Protein 8WZZ (pdb70)

Sequence (289 aa):
RSIMSSLSITLNDGSKIPWLGFGTGTALYTKDAEQDVLRAIANGIVHLDGAQVYGNEDSLGAAIAASGKPRQSLYVTTKLAAVPAGQNVRDTLVTSLKKLKLQYVDLFLIHTPEQHQGNLKSVWKQVEELQKEGLAKSIGVSNFRVQDLEEILDGASVVPAVNQIEYHPYVFKADQPVIEYMKKKNIVPTSYGGLTPIVRFKGGPVDPVLASIASRVGTTAGQSVSEGQVLQLWLRAKGIPAITTSSKEERIKEYLATETLPGLTPAEVQAIDEAGSKAHHRVFSKFWD

Solvent-accessible surface area: 12130 Å² total; per-residue (Å²): 96,26,31,183,73,11,70,32,37,83,5,54,67,53,16,103,1,1,0,1,0,4,3,15,27,98,29,154,147,69,166,80,1,48,87,17,2,40,68,0,4,85,44,6,0,0,2,0,8,1,6,31,70,103,41,1,4,70,7,2,1,39,0,11,78,68,37,69,44,81,35,137,20,1,4,0,0,0,10,0,11,52,48,61,109,88,83,69,1,107,50,9,0,35,60,1,12,135,77,1,147,20,155,73,0,9,3,0,0,0,25,22,8,88,66,9,143,81,84,15,68,59,5,0,61,58,0,10,99,3,43,157,85,47,29,0,117,0,1,0,0,1,10,0,71,42,103,11,0,89,74,0,31,89,70,31,90,40,54,0,2,0,0,8,1,4,3,0,0,1,1,26,133,50,1,82,86,7,26,110,22,0,100,158,83,86,0,10,2,1,0,37,20,9,25,11,0,26,102,156,50,167,67,19,48,0,18,85,35,0,47,77,8,7,70,71,0,9,106,82,33,69,88,114,20,42,48,10,10,0,1,3,1,0,1,50,53,67,26,6,0,2,10,9,88,8,40,92,92,115,78,0,118,41,8,47,13,0,11,117,6,37,37,18,59,120,78,21,22,94,37,0,14,94,5,0,36,160,24,86,58,12,51,88,30,130,52,43,104

Organism: NCBI:txid1314785

InterPro domains:
  IPR018170 Aldo/keto reductase, conserved site [PS00062] (124-141)
  IPR020471 Aldo-keto reductase [PIRSF000097] (4-282)
  IPR020471 Aldo-keto reductase [PR00069] (37-61)
  IPR020471 Aldo-keto reductase [PR00069] (92-110)
  IPR020471 Aldo-keto reductase [PR00069] (124-141)
  IPR020471 Aldo-keto reductase [PR00069] (158-187)
  IPR020471 Aldo-keto reductase [PTHR43827] (5-281)
  IPR023210 NADP-dependent oxidoreductase domain [PF00248] (24-272)
  IPR036812 NAD(P)-dependent oxidoreductase domain superfamily [G3DSA:3.20.20.100] (2-285)
  IPR036812 NAD(P)-dependent oxidoreductase domain superfamily [SSF51430] (5-278)
  IPR044494 Aldo-keto reductase family 3C2/3 [cd19120] (11-278)

Structure (mmCIF, N/CA/C/O backbone):
data_8WZZ
#
_entry.id   8WZZ
#
_cell.length_a   57.979
_cell.length_b   69.115
_cell.length_c   76.772
_cell.angle_alpha   90.00
_cell.angle_beta   90.00
_cell.angle_gamma   90.00
#
_symmetry.space_group_name_H-M   'P 21 21 21'
#
loop_
_entity.id
_entity.type
_entity.pdbx_description
1 polymer SDR16
2 water water
#
loop_
_atom_site.group_PDB
_atom_site.id
_atom_site.type_symbol
_atom_site.label_atom_id
_atom_site.label_alt_id
_atom_site.label_comp_id
_atom_site.label_asym_id
_atom_site.label_entity_id
_atom_site.label_seq_id
_atom_site.pdbx_PDB_ins_code
_atom_site.Cartn_x
_atom_site.Cartn_y
_atom_site.Cartn_z
_atom_site.occupancy
_atom_site.B_iso_or_equiv
_atom_site.auth_seq_id
_atom_site.auth_comp_id
_atom_site.auth_asym_id
_atom_site.auth_atom_id
_atom_site.pdbx_PDB_model_num
ATOM 1 N N . ARG A 1 14 ? -16.438 -2.457 -2.864 1.00 24.57 14 ARG A N 1
ATOM 2 C CA . ARG A 1 14 ? -15.917 -2.650 -1.511 1.00 19.56 14 ARG A CA 1
ATOM 3 C C . ARG A 1 14 ? -15.014 -3.877 -1.490 1.00 19.99 14 ARG A C 1
ATOM 4 O O . ARG A 1 14 ? -15.319 -4.898 -2.104 1.00 18.36 14 ARG A O 1
ATOM 12 N N . SER A 1 15 ? -13.895 -3.765 -0.784 1.00 16.06 15 SER A N 1
ATOM 13 C CA . SER A 1 15 ? -12.997 -4.888 -0.585 1.00 16.55 15 SER A CA 1
ATOM 14 C C . SER A 1 15 ? -12.395 -4.749 0.798 1.00 15.65 15 SER A C 1
ATOM 15 O O . SER A 1 15 ? -12.611 -3.744 1.480 1.00 14.60 15 SER A O 1
ATOM 18 N N . ILE A 1 16 ? -11.607 -5.755 1.202 1.00 14.98 16 ILE A N 1
ATOM 19 C CA . ILE A 1 16 ? -10.866 -5.630 2.457 1.00 12.50 16 ILE A CA 1
ATOM 20 C C . ILE A 1 16 ? -10.072 -4.330 2.464 1.00 20.76 16 ILE A C 1
ATOM 21 O O . ILE A 1 16 ? -10.085 -3.574 3.444 1.00 19.02 16 ILE A O 1
ATOM 26 N N . MET A 1 17 ? -9.378 -4.040 1.359 1.00 17.13 17 MET A N 1
ATOM 27 C CA . MET A 1 17 ? -8.557 -2.832 1.322 1.00 19.02 17 MET A CA 1
ATOM 28 C C . MET A 1 17 ? -9.409 -1.567 1.420 1.00 19.29 17 MET A C 1
ATOM 29 O O . MET A 1 17 ? -9.010 -0.592 2.064 1.00 27.59 17 MET A O 1
ATOM 34 N N . SER A 1 18 ? -10.587 -1.562 0.800 1.00 21.26 18 SER A N 1
ATOM 35 C CA . SER A 1 18 ? -11.407 -0.357 0.760 1.00 22.64 18 SER A CA 1
ATOM 36 C C . SER A 1 18 ? -12.257 -0.172 2.011 1.00 29.13 18 SER A C 1
ATOM 37 O O . SER A 1 18 ? -13.024 0.797 2.081 1.00 29.45 18 SER A O 1
ATOM 40 N N . SER A 1 19 ? -12.128 -1.055 2.998 1.00 21.03 19 SER A N 1
ATOM 41 C CA . SER A 1 19 ? -13.033 -1.116 4.132 1.00 17.90 19 SER A CA 1
ATOM 42 C C . SER A 1 19 ? -12.301 -0.799 5.426 1.00 13.80 19 SER A C 1
ATOM 43 O O . SER A 1 19 ? -11.089 -0.994 5.542 1.00 16.74 19 SER A O 1
ATOM 46 N N . LEU A 1 20 ? -13.053 -0.342 6.425 1.00 16.92 20 LEU A N 1
ATOM 47 C CA . LEU A 1 20 ? -12.496 -0.237 7.770 1.00 12.13 20 LEU A CA 1
ATOM 48 C C . LEU A 1 20 ? -12.017 -1.611 8.234 1.00 13.65 20 LEU A C 1
ATOM 49 O O . LEU A 1 20 ? -12.765 -2.595 8.173 1.00 9.11 20 LEU A O 1
ATOM 54 N N . SER A 1 21 ? -10.766 -1.686 8.694 1.00 13.19 21 SER A N 1
ATOM 55 C C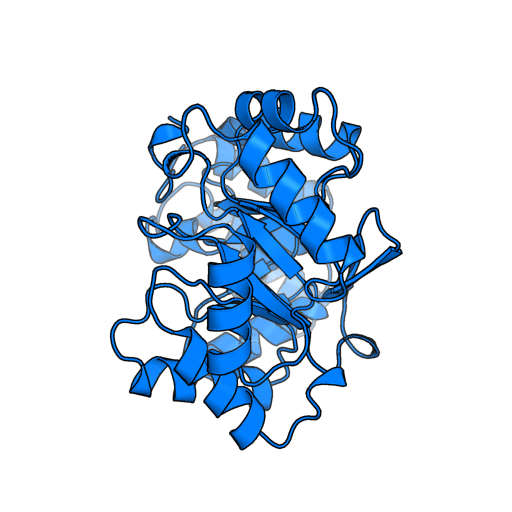A . SER A 1 21 ? -10.198 -2.957 9.120 1.00 13.64 21 SER A CA 1
ATOM 56 C C . SER A 1 21 ? -9.437 -2.771 10.424 1.00 12.51 21 SER A C 1
ATOM 57 O O . SER A 1 21 ? -9.165 -1.651 10.857 1.00 13.80 21 SER A O 1
ATOM 60 N N . ILE A 1 22 ? -9.123 -3.899 11.060 1.00 10.22 22 ILE A N 1
ATOM 61 C CA . ILE A 1 22 ? -8.385 -3.974 12.318 1.00 12.25 22 ILE A CA 1
ATOM 62 C C . ILE A 1 22 ? -7.134 -4.803 12.051 1.00 15.30 22 ILE A C 1
ATOM 63 O O . ILE A 1 22 ? -7.217 -5.856 11.411 1.00 13.21 22 ILE A O 1
ATOM 68 N N . THR A 1 23 ? -5.981 -4.341 12.528 1.00 11.86 23 THR A N 1
ATOM 69 C CA . THR A 1 23 ? -4.738 -5.059 12.272 1.00 13.74 23 THR A CA 1
ATOM 70 C C . THR A 1 23 ? -4.532 -6.139 13.323 1.00 12.26 23 THR A C 1
ATOM 71 O O . THR A 1 23 ? -4.690 -5.884 14.519 1.00 14.37 23 THR A O 1
ATOM 75 N N . LEU A 1 24 ? -4.207 -7.344 12.871 1.00 10.79 24 LEU A N 1
ATOM 76 C CA . LEU A 1 24 ? -3.960 -8.481 13.745 1.00 13.85 24 LEU A CA 1
ATOM 77 C C . LEU A 1 24 ? -2.476 -8.602 14.060 1.00 15.69 24 LEU A C 1
ATOM 78 O O . LEU A 1 24 ? -1.619 -8.043 13.369 1.00 12.33 24 LEU A O 1
ATOM 83 N N . ASN A 1 25 ? -2.180 -9.391 15.094 1.00 13.72 25 ASN A N 1
ATOM 84 C CA . ASN A 1 25 ? -0.815 -9.560 15.558 1.00 15.52 25 ASN A CA 1
ATOM 85 C C . ASN A 1 25 ? 0.097 -10.206 14.523 1.00 21.10 25 ASN A C 1
ATOM 86 O O . ASN A 1 25 ? 1.304 -10.282 14.765 1.00 23.87 25 ASN A O 1
ATOM 91 N N . ASP A 1 26 ? -0.432 -10.678 13.389 1.00 20.34 26 ASP A N 1
ATOM 92 C CA . ASP A 1 26 ? 0.406 -11.237 12.334 1.00 19.53 26 ASP A CA 1
ATOM 93 C C . ASP A 1 26 ? 0.524 -10.311 11.134 1.00 20.85 26 ASP A C 1
ATOM 94 O O . ASP A 1 26 ? 1.051 -10.720 10.094 1.00 21.19 26 ASP A O 1
ATOM 99 N N . GLY A 1 27 ? 0.043 -9.074 11.249 1.00 20.88 27 GLY A N 1
ATOM 100 C CA . GLY A 1 27 ? 0.167 -8.096 10.196 1.00 20.59 27 GLY A CA 1
ATOM 101 C C . GLY A 1 27 ? -1.004 -8.024 9.239 1.00 23.68 27 GLY A C 1
ATOM 102 O O . GLY A 1 27 ? -1.145 -7.017 8.534 1.00 24.10 27 GLY A O 1
ATOM 103 N N . SER A 1 28 ? -1.840 -9.058 9.174 1.00 17.24 28 SER A N 1
ATOM 104 C CA . SER A 1 28 ? -2.974 -9.007 8.266 1.00 22.35 28 SER A CA 1
ATOM 105 C C . SER A 1 28 ? -4.083 -8.115 8.827 1.00 13.75 28 SER A C 1
ATOM 106 O O . SER A 1 28 ? -4.118 -7.794 10.016 1.00 16.05 28 SER A O 1
ATOM 109 N N . LYS A 1 29 ? -4.976 -7.695 7.938 1.00 14.14 29 LYS A N 1
ATOM 110 C CA . LYS A 1 29 ? -6.114 -6.843 8.261 1.00 13.50 29 LYS A CA 1
ATOM 111 C C . LYS A 1 29 ? -7.404 -7.645 8.170 1.00 11.63 29 LYS A C 1
ATOM 112 O O . LYS A 1 29 ? -7.665 -8.291 7.146 1.00 12.02 29 LYS A O 1
ATOM 118 N N . ILE A 1 30 ? -8.224 -7.568 9.209 1.00 9.03 30 ILE A N 1
ATOM 119 C CA . ILE A 1 30 ? -9.552 -8.181 9.216 1.00 4.28 30 ILE A CA 1
ATOM 120 C C . ILE A 1 30 ? -10.585 -7.064 9.147 1.00 6.04 30 ILE A C 1
ATOM 121 O O . ILE A 1 30 ? -10.479 -6.089 9.904 1.00 6.75 30 ILE A O 1
ATOM 126 N N . PRO A 1 31 ? -11.542 -7.126 8.218 1.00 4.10 31 PRO A N 1
ATOM 127 C CA . PRO A 1 31 ? -12.521 -6.050 8.107 1.00 5.13 31 PRO A CA 1
ATOM 128 C C . PRO A 1 31 ? -13.321 -5.944 9.389 1.00 7.44 31 PRO A C 1
ATOM 129 O O . PRO A 1 31 ? -13.729 -6.949 9.968 1.00 4.15 31 PRO A O 1
ATOM 133 N N . TRP A 1 32 ? -13.548 -4.706 9.821 1.00 5.32 32 TRP A N 1
ATOM 134 C CA . TRP A 1 32 ? -14.233 -4.486 11.085 1.00 4.81 32 TRP A CA 1
ATOM 135 C C . TRP A 1 32 ? -15.663 -5.023 11.049 1.00 4.62 32 TRP A C 1
ATOM 136 O O . TRP A 1 32 ? -16.150 -5.567 12.040 1.00 5.36 32 TRP A O 1
ATOM 147 N N . LEU A 1 33 ? -16.352 -4.899 9.925 1.00 7.09 33 LEU A N 1
ATOM 148 C CA . LEU A 1 33 ? -17.731 -5.355 9.827 1.00 5.81 33 LEU A CA 1
ATOM 149 C C . LEU A 1 33 ? -17.778 -6.713 9.137 1.00 8.41 33 LEU A C 1
ATOM 150 O O . LEU A 1 33 ? -17.277 -6.868 8.014 1.00 5.36 33 LEU A O 1
ATOM 155 N N . GLY A 1 34 ? -18.387 -7.695 9.804 1.00 5.34 34 GLY A N 1
ATOM 156 C CA . GLY A 1 34 ? -18.520 -9.025 9.248 1.00 4.79 34 GLY A CA 1
ATOM 157 C C . GLY A 1 34 ? -19.964 -9.466 9.216 1.00 5.06 34 GLY A C 1
ATOM 158 O O . GLY A 1 34 ? -20.847 -8.872 9.844 1.00 4.91 34 GLY A O 1
ATOM 159 N N . PHE A 1 35 ? -20.212 -10.514 8.445 1.00 5.06 35 PHE A N 1
ATOM 160 C CA . PHE A 1 35 ? -21.532 -11.120 8.380 1.00 4.68 35 PHE A CA 1
ATOM 161 C C . PHE A 1 35 ? -21.368 -12.622 8.482 1.00 7.08 35 PHE A C 1
ATOM 162 O O . PHE A 1 35 ? -20.519 -13.202 7.798 1.00 5.62 35 PHE A O 1
ATOM 170 N N . GLY A 1 36 ? -22.150 -13.236 9.353 1.00 7.78 36 GLY A N 1
ATOM 171 C CA . GLY A 1 36 ? -22.042 -14.657 9.619 1.00 8.57 36 GLY A CA 1
ATOM 172 C C . GLY A 1 36 ? -23.313 -15.347 9.196 1.00 15.92 36 GLY A C 1
ATOM 173 O O . GLY A 1 36 ? -24.412 -14.821 9.390 1.00 16.63 36 GLY A O 1
ATOM 174 N N . THR A 1 37 ? -23.168 -16.520 8.589 1.00 16.17 37 THR A N 1
ATOM 175 C CA . THR A 1 37 ? -24.352 -17.319 8.329 1.00 23.75 37 THR A CA 1
ATOM 176 C C . THR A 1 37 ? -24.988 -17.797 9.631 1.00 23.78 37 THR A C 1
ATOM 177 O O . THR A 1 37 ? -26.198 -18.048 9.675 1.00 26.69 37 THR A O 1
ATOM 181 N N . GLY A 1 38 ? -24.192 -17.899 10.696 1.00 20.89 38 GLY A N 1
ATOM 182 C CA . GLY A 1 38 ? -24.714 -18.225 12.011 1.00 23.28 38 GLY A CA 1
ATOM 183 C C . GLY A 1 38 ? -25.335 -19.604 12.050 1.00 19.23 38 GLY A C 1
ATOM 184 O O . GLY A 1 38 ? -24.864 -20.561 11.424 1.00 16.55 38 GLY A O 1
ATOM 185 N N . THR A 1 39 ? -26.434 -19.712 12.782 1.00 12.52 39 THR A N 1
ATOM 186 C CA . THR A 1 39 ? -27.125 -20.981 12.916 1.00 16.30 39 THR A CA 1
ATOM 187 C C . THR A 1 39 ? -28.284 -21.099 11.934 1.00 19.59 39 THR A C 1
ATOM 188 O O . THR A 1 39 ? -29.309 -21.709 12.255 1.00 17.05 39 THR A O 1
ATOM 192 N N . ALA A 1 40 ? -28.138 -20.506 10.749 1.00 14.81 40 ALA A N 1
ATOM 193 C CA . ALA A 1 40 ? -29.173 -20.543 9.727 1.00 16.52 40 ALA A CA 1
ATOM 194 C C . ALA A 1 40 ? -29.606 -21.977 9.453 1.00 21.10 40 ALA A C 1
ATOM 195 O O . ALA A 1 40 ? -28.785 -22.847 9.144 1.00 19.10 40 ALA A O 1
ATOM 197 N N . LEU A 1 41 ? -30.912 -22.208 9.554 1.00 19.36 41 LEU A N 1
ATOM 198 C CA . LEU A 1 41 ? -31.433 -23.569 9.532 1.00 21.96 41 LEU A CA 1
ATOM 199 C C . LEU A 1 41 ? -31.362 -24.181 8.140 1.00 20.39 41 LEU A C 1
ATOM 200 O O . LEU A 1 41 ? -30.961 -25.340 7.983 1.00 20.32 41 LEU A O 1
ATOM 205 N N . TYR A 1 42 ? -31.749 -23.426 7.120 1.00 16.36 42 TYR A N 1
ATOM 206 C CA . TYR A 1 42 ? -31.787 -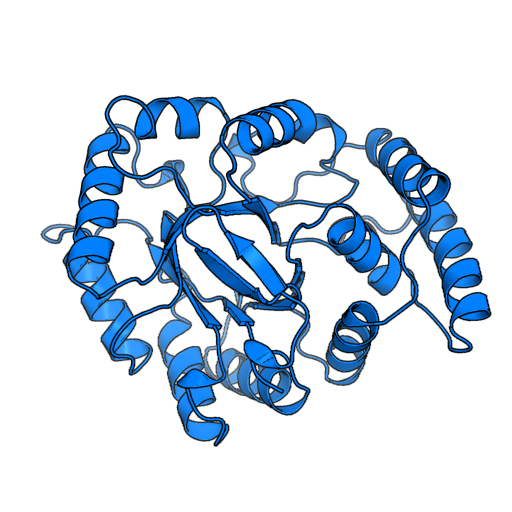23.911 5.748 1.00 20.38 42 TYR A CA 1
ATOM 207 C C . TYR A 1 42 ? -30.637 -23.304 4.958 1.00 18.03 42 TYR A C 1
ATOM 208 O O . TYR A 1 42 ? -30.438 -22.082 4.977 1.00 18.79 42 TYR A O 1
ATOM 217 N N . THR A 1 43 ? -29.908 -24.154 4.241 1.00 17.84 43 THR A N 1
ATOM 218 C CA . THR A 1 43 ? -28.770 -23.661 3.478 1.00 17.06 43 THR A CA 1
ATOM 219 C C . THR A 1 43 ? -29.222 -22.776 2.325 1.00 20.95 43 THR A C 1
ATOM 220 O O . THR A 1 43 ? -28.471 -21.901 1.875 1.00 15.03 43 THR A O 1
ATOM 224 N N . LYS A 1 44 ? -30.452 -22.978 1.849 1.00 17.88 44 LYS A N 1
ATOM 225 C CA . LYS A 1 44 ? -30.992 -22.143 0.782 1.00 19.06 44 LYS A CA 1
ATOM 226 C C . LYS A 1 44 ? -31.104 -20.696 1.241 1.00 16.52 44 LYS A C 1
ATOM 227 O O . LYS A 1 44 ? -30.703 -19.774 0.521 1.00 16.30 44 LYS A O 1
ATOM 233 N N . ASP A 1 45 ? -31.604 -20.484 2.463 1.00 17.61 45 ASP A N 1
ATOM 234 C CA . ASP A 1 45 ? -31.615 -19.149 3.053 1.00 16.69 45 ASP A CA 1
ATOM 235 C C . ASP A 1 45 ? -30.207 -18.629 3.289 1.00 18.43 45 ASP A C 1
ATOM 236 O O . ASP A 1 45 ? -29.935 -17.445 3.064 1.00 16.49 45 ASP A O 1
ATOM 241 N N . ALA A 1 46 ? -29.314 -19.484 3.793 1.00 14.11 46 ALA A N 1
ATOM 242 C CA . ALA A 1 46 ? -27.956 -19.043 4.082 1.00 14.35 46 ALA A CA 1
ATOM 243 C C . ALA A 1 46 ? -27.298 -18.458 2.843 1.00 10.78 46 ALA A C 1
ATOM 244 O O . ALA A 1 46 ? -26.663 -17.404 2.912 1.00 9.44 46 ALA A O 1
ATOM 246 N N . GLU A 1 47 ? -27.450 -19.123 1.699 1.00 10.86 47 GLU A N 1
ATOM 247 C CA . GLU A 1 47 ? -26.836 -18.629 0.475 1.00 10.48 47 GLU A CA 1
ATOM 248 C C . GLU A 1 47 ? -27.385 -17.252 0.105 1.00 10.62 47 GLU A C 1
ATOM 249 O O . GLU A 1 47 ? -26.627 -16.329 -0.195 1.00 7.05 47 GLU A O 1
ATOM 255 N N . GLN A 1 48 ? -28.704 -17.083 0.161 1.00 7.47 48 GLN A N 1
ATOM 256 C CA . GLN A 1 48 ? -29.293 -15.806 -0.222 1.00 8.64 48 GLN A CA 1
ATOM 257 C C . GLN A 1 48 ? -28.877 -14.695 0.730 1.00 9.26 48 GLN A C 1
ATOM 258 O O . GLN A 1 48 ? -28.660 -13.550 0.303 1.00 7.00 48 GLN A O 1
ATOM 264 N N . ASP A 1 49 ? -28.782 -15.002 2.023 1.00 10.04 49 ASP A N 1
ATOM 265 C CA . ASP A 1 49 ? -28.374 -13.974 2.972 1.00 12.32 49 ASP A CA 1
ATOM 266 C C . ASP A 1 49 ? -26.933 -13.534 2.731 1.00 6.33 49 ASP A C 1
ATOM 267 O O . ASP A 1 49 ? -26.624 -12.344 2.827 1.00 8.08 49 ASP A O 1
ATOM 272 N N . VAL A 1 50 ? -26.035 -14.481 2.435 1.00 7.15 50 VAL A N 1
ATOM 273 C CA . VAL A 1 50 ? -24.651 -14.112 2.119 1.00 6.45 50 VAL A CA 1
ATOM 274 C C . VAL A 1 50 ? -24.604 -13.267 0.858 1.00 7.17 50 VAL A C 1
ATOM 275 O O . VAL A 1 50 ? -23.846 -12.289 0.775 1.00 7.59 50 VAL A O 1
ATOM 279 N N . LEU A 1 51 ? -25.400 -13.630 -0.153 1.00 5.56 51 LEU A N 1
ATOM 280 C CA . LEU A 1 51 ? -25.416 -12.826 -1.371 1.00 5.86 51 LEU A CA 1
ATOM 281 C C . LEU A 1 51 ? -25.863 -11.415 -1.069 1.00 6.10 51 LEU A C 1
ATOM 282 O O . LEU A 1 51 ? -25.318 -10.451 -1.614 1.00 6.69 51 LEU A O 1
ATOM 287 N N . ARG A 1 52 ? -26.869 -11.278 -0.205 1.00 5.08 52 ARG A N 1
ATOM 288 C CA . ARG A 1 52 ? -27.355 -9.955 0.161 1.00 11.26 52 ARG A CA 1
ATOM 289 C C . ARG A 1 52 ? -26.280 -9.180 0.914 1.00 11.59 52 ARG A C 1
ATOM 290 O O . ARG A 1 52 ? -26.087 -7.977 0.690 1.00 9.32 52 ARG A O 1
ATOM 298 N N . ALA A 1 53 ? -25.556 -9.864 1.797 1.00 6.06 53 ALA A N 1
ATOM 299 C CA . ALA A 1 53 ? -24.493 -9.207 2.556 1.00 8.03 53 ALA A CA 1
ATOM 300 C C . ALA A 1 53 ? -23.379 -8.718 1.636 1.00 8.49 53 ALA A C 1
ATOM 301 O O . ALA A 1 53 ? -22.923 -7.565 1.738 1.00 8.61 53 ALA A O 1
ATOM 303 N N . ILE A 1 54 ? -22.938 -9.578 0.714 1.00 6.20 54 ILE A N 1
ATOM 304 C CA . ILE A 1 54 ? -21.888 -9.189 -0.225 1.00 6.95 54 ILE A CA 1
ATOM 305 C C . ILE A 1 54 ? -22.366 -8.044 -1.112 1.00 11.49 54 ILE A C 1
ATOM 306 O O . ILE A 1 54 ? -21.636 -7.071 -1.354 1.00 8.46 54 ILE A O 1
ATOM 311 N N . ALA A 1 55 ? -23.595 -8.153 -1.628 1.00 7.33 55 ALA A N 1
ATOM 312 C CA . ALA A 1 55 ? -24.089 -7.149 -2.569 1.00 12.33 55 ALA A CA 1
ATOM 313 C C . ALA A 1 55 ? -24.145 -5.777 -1.923 1.00 13.21 55 ALA A C 1
ATOM 314 O O . ALA A 1 55 ? -23.854 -4.765 -2.571 1.00 14.82 55 ALA A O 1
ATOM 316 N N . ASN A 1 56 ? -24.485 -5.725 -0.640 1.00 11.32 56 ASN A N 1
ATOM 317 C CA . ASN A 1 56 ? -24.567 -4.460 0.075 1.00 14.32 56 ASN A CA 1
ATOM 318 C C . ASN A 1 56 ? -23.230 -3.974 0.618 1.00 16.34 56 ASN A C 1
ATOM 319 O O . ASN A 1 56 ? -23.191 -2.905 1.233 1.00 25.19 56 ASN A O 1
ATOM 324 N N . GLY A 1 57 ? -22.144 -4.708 0.411 1.00 12.58 57 GLY A N 1
ATOM 325 C CA . GLY A 1 57 ? -20.813 -4.206 0.690 1.00 10.27 57 GLY A CA 1
ATOM 326 C C . GLY A 1 57 ? -20.083 -4.807 1.882 1.00 12.10 57 GLY A C 1
ATOM 327 O O . GLY A 1 57 ? -18.994 -4.328 2.216 1.00 12.50 57 GLY A O 1
ATOM 328 N N . ILE A 1 58 ? -20.622 -5.831 2.533 1.00 7.15 58 ILE A N 1
ATOM 329 C CA . ILE A 1 58 ? -19.897 -6.476 3.619 1.00 4.74 58 ILE A CA 1
ATOM 330 C C . ILE A 1 58 ? -18.821 -7.373 3.019 1.00 6.94 58 ILE A C 1
ATOM 331 O O . ILE A 1 58 ? -19.098 -8.189 2.132 1.00 8.15 58 ILE A O 1
ATOM 336 N N . VAL A 1 59 ? -17.583 -7.233 3.488 1.00 4.73 59 VAL A N 1
ATOM 337 C CA . VAL A 1 59 ? -16.508 -7.970 2.838 1.00 5.30 59 VAL A CA 1
ATOM 338 C C . VAL A 1 59 ? -15.846 -8.965 3.779 1.00 5.69 59 VAL A C 1
ATOM 339 O O . VAL A 1 59 ? -14.780 -9.456 3.490 1.00 7.18 59 VAL A O 1
ATOM 343 N N . HIS A 1 60 ? -16.494 -9.276 4.892 1.00 5.51 60 HIS A N 1
ATOM 344 C CA . HIS A 1 60 ? -15.970 -10.206 5.884 1.00 5.15 60 HIS A CA 1
ATOM 345 C C . HIS A 1 60 ? -17.080 -11.211 6.145 1.00 3.89 60 HIS A C 1
ATOM 346 O O . HIS A 1 60 ? -18.154 -10.834 6.614 1.00 3.62 60 HIS A O 1
ATOM 353 N N . LEU A 1 61 ? -16.837 -12.474 5.796 1.00 3.15 61 LEU A N 1
ATOM 354 C CA . LEU A 1 61 ? -17.839 -13.526 5.860 1.00 2.60 61 LEU A CA 1
ATOM 355 C C . LEU A 1 61 ? -17.371 -14.622 6.810 1.00 4.11 61 LEU A C 1
ATOM 356 O O . LEU A 1 61 ? -16.249 -15.126 6.694 1.00 4.22 61 LEU A O 1
ATOM 361 N N . ASP A 1 62 ? -18.234 -14.986 7.747 1.00 4.61 62 ASP A N 1
ATOM 362 C CA . ASP A 1 62 ? -17.893 -15.830 8.883 1.00 4.06 62 ASP A CA 1
ATOM 363 C C . ASP A 1 62 ? -18.718 -17.103 8.776 1.00 5.98 62 ASP A C 1
ATOM 364 O O . ASP A 1 62 ? -19.947 -17.043 8.774 1.00 7.28 62 ASP A O 1
ATOM 369 N N . GLY A 1 63 ? -18.056 -18.250 8.626 1.00 8.16 63 GLY A N 1
ATOM 370 C CA . GLY A 1 63 ? -18.736 -19.527 8.574 1.00 9.18 63 GLY A CA 1
ATOM 371 C C . GLY A 1 63 ? -18.259 -20.458 9.680 1.00 9.01 63 GLY A C 1
ATOM 372 O O . GLY A 1 63 ? -17.411 -20.107 10.499 1.00 7.87 63 GLY A O 1
ATOM 373 N N . ALA A 1 64 ? -18.836 -21.657 9.697 1.00 7.98 64 ALA A N 1
ATOM 374 C CA . ALA A 1 64 ? -18.467 -22.638 10.708 1.00 7.36 64 ALA A CA 1
ATOM 375 C C . ALA A 1 64 ? -18.720 -24.033 10.156 1.00 11.09 64 ALA A C 1
ATOM 376 O O . ALA A 1 64 ? -19.687 -24.253 9.422 1.00 9.61 64 ALA A O 1
ATOM 378 N N . GLN A 1 65 ? -17.852 -24.977 10.513 1.00 7.63 65 GLN A N 1
ATOM 379 C CA . GLN A 1 65 ? -18.109 -26.364 10.119 1.00 7.05 65 GLN A CA 1
ATOM 380 C C . GLN A 1 65 ? -19.422 -26.871 10.714 1.00 9.50 65 GLN A C 1
ATOM 381 O O . GLN A 1 65 ? -20.217 -27.523 10.026 1.00 11.37 65 GLN A O 1
ATOM 387 N N . VAL A 1 66 ? -19.669 -26.565 11.989 1.00 8.93 66 VAL A N 1
ATOM 388 C CA . VAL A 1 66 ? -20.638 -27.335 12.764 1.00 10.06 66 VAL A CA 1
ATOM 389 C C . VAL A 1 66 ? -22.057 -27.145 12.244 1.00 11.49 66 VAL A C 1
ATOM 390 O O . VAL A 1 66 ? -22.864 -28.080 12.303 1.00 11.99 66 VAL A O 1
ATOM 394 N N . TYR A 1 67 ? -22.390 -25.971 11.704 1.00 7.60 67 TYR A N 1
ATOM 395 C CA . TYR A 1 67 ? -23.765 -25.717 11.287 1.00 9.99 67 TYR A CA 1
ATOM 396 C C . TYR A 1 67 ? -24.012 -26.049 9.822 1.00 11.42 67 TYR A C 1
ATOM 397 O O . TYR A 1 67 ? -25.134 -25.864 9.342 1.00 11.97 67 TYR A O 1
ATOM 406 N N . GLY A 1 68 ? -23.002 -26.551 9.109 1.00 9.32 68 GLY A N 1
ATOM 407 C CA . GLY A 1 68 ? -23.190 -27.052 7.756 1.00 13.05 68 GLY A CA 1
ATOM 408 C C . GLY A 1 68 ? -23.463 -26.009 6.692 1.00 16.95 68 GLY A C 1
ATOM 409 O O . GLY A 1 68 ? -24.015 -26.339 5.641 1.00 17.45 68 GLY A O 1
ATOM 410 N N . ASN A 1 69 ? -23.110 -24.752 6.923 1.00 12.06 69 ASN A N 1
ATOM 411 C CA . ASN A 1 69 ? -23.426 -23.716 5.947 1.00 14.32 69 ASN A CA 1
ATOM 412 C C . ASN A 1 69 ? -22.214 -23.297 5.115 1.00 12.64 69 ASN A C 1
ATOM 413 O O . ASN A 1 69 ? -22.247 -22.248 4.460 1.00 9.12 69 ASN A O 1
ATOM 418 N N . GLU A 1 70 ? -21.141 -24.090 5.118 1.00 12.70 70 GLU A N 1
ATOM 419 C CA . GLU A 1 70 ? -19.986 -23.697 4.314 1.00 11.96 70 GLU A CA 1
ATOM 420 C C . GLU A 1 70 ? -20.266 -23.827 2.825 1.00 11.55 70 GLU A C 1
ATOM 421 O O . GLU A 1 70 ? -19.776 -23.010 2.038 1.00 8.23 70 GLU A O 1
ATOM 427 N N . ASP A 1 71 ? -21.072 -24.817 2.425 1.00 11.53 71 ASP A N 1
ATOM 428 C CA . ASP A 1 71 ? -21.424 -24.957 1.013 1.00 16.50 71 ASP A CA 1
ATOM 429 C C . ASP A 1 71 ? -22.178 -23.733 0.515 1.00 13.48 71 ASP A C 1
ATOM 430 O O . ASP A 1 71 ? -21.923 -23.240 -0.584 1.00 11.29 71 ASP A O 1
ATOM 435 N N . SER A 1 72 ? -23.136 -23.248 1.309 1.00 11.48 72 SER A N 1
ATOM 436 C CA . SER A 1 72 ? -23.895 -22.059 0.945 1.00 9.48 72 SER A CA 1
ATOM 437 C C . SER A 1 72 ? -22.989 -20.846 0.862 1.00 10.28 72 SER A C 1
ATOM 438 O O . SER A 1 72 ? -23.126 -20.013 -0.040 1.00 9.37 72 SER A O 1
ATOM 441 N N . LEU A 1 73 ? -22.082 -20.706 1.832 1.00 5.72 73 LEU A N 1
ATOM 442 C CA . LEU A 1 73 ? -21.161 -19.575 1.821 1.00 9.63 73 LEU A CA 1
ATOM 443 C C . LEU A 1 73 ? -20.295 -19.594 0.563 1.00 6.80 73 LEU A C 1
ATOM 444 O O . LEU A 1 73 ? -20.140 -18.571 -0.115 1.00 7.19 73 LEU A O 1
ATOM 449 N N . GLY A 1 74 ? -19.749 -20.760 0.212 1.00 8.09 74 GLY A N 1
ATOM 450 C CA . GLY A 1 74 ? -18.949 -20.843 -1.002 1.00 12.40 74 GLY A CA 1
ATOM 451 C C . GLY A 1 74 ? -19.763 -20.616 -2.265 1.00 9.65 74 GLY A C 1
ATOM 452 O O . GLY A 1 74 ? -19.315 -19.933 -3.191 1.00 7.89 74 GLY A O 1
ATOM 453 N N . ALA A 1 75 ? -20.967 -21.180 -2.325 1.00 8.11 75 ALA A N 1
ATOM 454 C CA . ALA A 1 75 ? -21.796 -20.949 -3.499 1.00 9.45 75 ALA A CA 1
ATOM 455 C C . ALA A 1 75 ? -22.133 -19.468 -3.637 1.00 9.07 75 ALA A C 1
ATOM 456 O O . ALA A 1 75 ? -22.116 -18.915 -4.745 1.00 10.30 75 ALA A O 1
ATOM 458 N N . ALA A 1 76 ? -22.408 -18.797 -2.517 1.00 6.84 76 ALA A N 1
ATOM 459 C CA . ALA A 1 76 ? -22.741 -17.383 -2.582 1.00 8.19 76 ALA A CA 1
ATOM 460 C C . ALA A 1 76 ? -21.548 -16.560 -3.057 1.00 7.67 76 ALA A C 1
ATOM 461 O O . ALA A 1 76 ? -21.702 -15.662 -3.892 1.00 7.00 76 ALA A O 1
ATOM 463 N N . ILE A 1 77 ? -20.349 -16.848 -2.540 1.00 8.51 77 ILE A N 1
ATOM 464 C CA . ILE A 1 77 ? -19.164 -16.141 -3.022 1.00 7.44 77 ILE A CA 1
ATOM 465 C C . ILE A 1 77 ? -19.056 -16.277 -4.533 1.00 9.23 77 ILE A C 1
ATOM 466 O O . ILE A 1 77 ? -18.914 -15.284 -5.253 1.00 11.76 77 ILE A O 1
ATOM 471 N N . ALA A 1 78 ? -19.158 -17.514 -5.035 1.00 10.40 78 ALA A N 1
ATOM 472 C CA . ALA A 1 78 ? -19.046 -17.748 -6.473 1.00 12.67 78 ALA A CA 1
ATOM 473 C C . ALA A 1 78 ? -20.148 -17.024 -7.247 1.00 11.51 78 ALA A C 1
ATOM 474 O O . ALA A 1 78 ? -19.886 -16.421 -8.292 1.00 18.03 78 ALA A O 1
ATOM 476 N N . ALA A 1 79 ? -21.380 -17.038 -6.733 1.00 12.93 79 ALA A N 1
ATOM 477 C CA . ALA A 1 79 ? -22.509 -16.414 -7.413 1.00 14.18 79 ALA A CA 1
ATOM 478 C C . ALA A 1 79 ? -22.533 -14.895 -7.285 1.00 13.31 79 ALA A C 1
ATOM 479 O O . ALA A 1 79 ? -23.234 -14.237 -8.067 1.00 12.28 79 ALA A O 1
ATOM 481 N N . SER A 1 80 ? -21.807 -14.321 -6.321 1.00 8.92 80 SER A N 1
ATOM 482 C CA . SER A 1 80 ? -21.831 -12.874 -6.134 1.00 9.09 80 SER A CA 1
ATOM 483 C C . SER A 1 80 ? -21.163 -12.127 -7.277 1.00 11.37 80 SER A C 1
ATOM 484 O O . SER A 1 80 ? -21.458 -10.945 -7.480 1.00 11.74 80 SER A O 1
ATOM 487 N N . GLY A 1 81 ? -20.276 -12.784 -8.014 1.00 12.39 81 GLY A N 1
ATOM 488 C CA . GLY A 1 81 ? -19.443 -12.083 -8.968 1.00 18.82 81 GLY A CA 1
ATOM 489 C C . GLY A 1 81 ? -18.315 -11.263 -8.365 1.00 22.16 81 GLY A C 1
ATOM 490 O O . GLY A 1 81 ? -17.517 -10.688 -9.118 1.00 19.27 81 GLY A O 1
ATOM 491 N N . LYS A 1 82 ? -18.220 -11.179 -7.021 1.00 17.67 82 LYS A N 1
ATOM 492 C CA . LYS A 1 82 ? -17.147 -10.420 -6.386 1.00 12.59 82 LYS A CA 1
ATOM 493 C C . LYS A 1 82 ? -15.872 -11.260 -6.344 1.00 12.73 82 LYS A C 1
ATOM 494 O O . LYS A 1 82 ? -15.933 -12.447 -6.030 1.00 17.51 82 LYS A O 1
ATOM 500 N N . PRO A 1 83 ? -14.713 -10.680 -6.662 1.00 15.54 83 PRO A N 1
ATOM 501 C CA . PRO A 1 83 ? -13.467 -11.457 -6.610 1.00 16.86 83 PRO A CA 1
ATOM 502 C C . PRO A 1 83 ? -13.238 -11.971 -5.199 1.00 13.37 83 PRO A C 1
ATOM 503 O O . PRO A 1 83 ? -13.382 -11.226 -4.231 1.00 11.56 83 PRO A O 1
ATOM 507 N N . ARG A 1 84 ? -12.907 -13.258 -5.087 1.00 11.24 84 ARG A N 1
ATOM 508 C CA . ARG A 1 84 ? -12.648 -13.835 -3.767 1.00 16.36 84 ARG A CA 1
ATOM 509 C C . ARG A 1 84 ? -11.598 -13.044 -3.002 1.00 12.81 84 ARG A C 1
ATOM 510 O O . ARG A 1 84 ? -11.684 -12.921 -1.778 1.00 10.43 84 ARG A O 1
ATOM 518 N N . GLN A 1 85 ? -10.598 -12.507 -3.707 1.00 12.09 85 GLN A N 1
ATOM 519 C CA . GLN A 1 85 ? -9.520 -11.766 -3.066 1.00 15.19 85 GLN A CA 1
ATOM 520 C C . GLN A 1 85 ? -10.000 -10.459 -2.454 1.00 11.69 85 GLN A C 1
ATOM 521 O O . GLN A 1 85 ? -9.276 -9.862 -1.654 1.00 12.78 85 GLN A O 1
ATOM 527 N N . SER A 1 86 ? -11.191 -9.997 -2.820 1.00 9.39 86 SER A N 1
ATOM 528 C CA . SER A 1 86 ? -11.815 -8.846 -2.180 1.00 12.15 86 SER A CA 1
ATOM 529 C C . SER A 1 86 ? -12.398 -9.174 -0.807 1.00 12.44 86 SER A C 1
ATOM 530 O O . SER A 1 86 ? -12.771 -8.251 -0.073 1.00 10.74 86 SER A O 1
ATOM 533 N N . LEU A 1 87 ? -12.515 -10.452 -0.456 1.00 7.83 87 LEU A N 1
ATOM 534 C CA . LEU A 1 87 ? -13.305 -10.868 0.692 1.00 8.83 87 LEU A CA 1
ATOM 535 C C . LEU A 1 87 ? -12.435 -11.562 1.730 1.00 6.95 87 LEU A C 1
ATOM 536 O O . LEU A 1 87 ? -11.438 -12.210 1.407 1.00 8.94 87 LEU A O 1
ATOM 541 N N . TYR A 1 88 ? -12.842 -11.444 2.985 1.00 6.45 88 TYR A N 1
ATOM 542 C CA . TYR A 1 88 ? -12.171 -12.105 4.092 1.00 4.50 88 TYR A CA 1
ATOM 543 C C . TYR A 1 88 ? -13.091 -13.226 4.547 1.00 3.60 88 TYR A C 1
ATOM 544 O O . TYR A 1 88 ? -14.236 -12.962 4.933 1.00 2.89 88 TYR A O 1
ATOM 553 N N . VAL A 1 89 ? -12.607 -14.469 4.506 1.00 2.92 89 VAL A N 1
ATOM 554 C CA . VAL A 1 89 ? -13.445 -15.628 4.824 1.00 2.65 89 VAL A CA 1
ATOM 555 C C . VAL A 1 89 ? -12.889 -16.336 6.050 1.00 4.11 89 VAL A C 1
ATOM 556 O O . VAL A 1 89 ? -11.707 -16.708 6.083 1.00 4.43 89 VAL A O 1
ATOM 560 N N . THR A 1 90 ? -13.736 -16.498 7.058 1.00 2.26 90 THR A N 1
ATOM 561 C CA . THR A 1 90 ? -13.415 -17.222 8.283 1.00 4.13 90 THR A CA 1
ATOM 562 C C . THR A 1 90 ? -14.209 -18.511 8.317 1.00 4.63 90 THR A C 1
ATOM 563 O O . THR A 1 90 ? -15.390 -18.508 7.995 1.00 3.34 90 THR A O 1
ATOM 567 N N . THR A 1 91 ? -13.591 -19.601 8.757 1.00 4.11 91 THR A N 1
ATOM 568 C CA . THR A 1 91 ? -14.394 -20.744 9.168 1.00 5.56 91 THR A CA 1
ATOM 569 C C . THR A 1 91 ? -13.824 -21.291 10.465 1.00 4.06 91 THR A C 1
ATOM 570 O O . THR A 1 91 ? -12.792 -20.831 10.959 1.00 4.71 91 THR A O 1
ATOM 574 N N . LYS A 1 92 ? -14.531 -22.256 11.041 1.00 6.10 92 LYS A N 1
ATOM 575 C CA . LYS A 1 92 ? -14.296 -22.658 12.420 1.00 5.57 92 LYS A CA 1
ATOM 576 C C . LYS A 1 92 ? -14.311 -24.170 12.571 1.00 6.38 92 LYS A C 1
ATOM 577 O O . LYS A 1 92 ? -15.252 -24.839 12.131 1.00 6.56 92 LYS A O 1
ATOM 583 N N . LEU A 1 93 ? -13.283 -24.682 13.238 1.00 6.50 93 LEU A N 1
ATOM 584 C CA . LEU A 1 93 ? -13.146 -26.109 13.508 1.00 7.95 93 LEU A CA 1
ATOM 585 C C . LEU A 1 93 ? -14.233 -26.589 14.458 1.00 8.54 93 LEU A C 1
ATOM 586 O O . LEU A 1 93 ? -14.385 -26.057 15.559 1.00 6.99 93 LEU A O 1
ATOM 591 N N . ALA A 1 94 ? -14.965 -27.621 14.058 1.00 9.98 94 ALA A N 1
ATOM 592 C CA . ALA A 1 94 ? -15.910 -28.236 14.979 1.00 10.47 94 ALA A CA 1
ATOM 593 C C . ALA A 1 94 ? -15.208 -29.351 15.752 1.00 13.92 94 ALA A C 1
ATOM 594 O O . ALA A 1 94 ? -14.019 -29.246 16.069 1.00 12.17 94 ALA A O 1
ATOM 596 N N . ALA A 1 95 ? -15.936 -30.405 16.100 1.00 15.65 95 ALA A N 1
ATOM 597 C CA . ALA A 1 95 ? -15.287 -31.595 16.625 1.00 14.86 95 ALA A CA 1
ATOM 598 C C . ALA A 1 95 ? -14.547 -32.306 15.494 1.00 14.20 95 ALA A C 1
ATOM 599 O O . ALA A 1 95 ? -14.967 -32.272 14.337 1.00 16.96 95 ALA A O 1
ATOM 601 N N . VAL A 1 96 ? -13.422 -32.923 15.824 1.00 16.34 96 VAL A N 1
ATOM 602 C CA . VAL A 1 96 ? -12.682 -33.729 14.856 1.00 15.64 96 VAL A CA 1
ATOM 603 C C . VAL A 1 96 ? -13.403 -35.064 14.704 1.00 20.24 96 VAL A C 1
ATOM 604 O O . VAL A 1 96 ? -13.528 -35.806 15.687 1.00 18.92 96 VAL A O 1
ATOM 608 N N . PRO A 1 97 ? -13.889 -35.406 13.515 1.00 20.84 97 PRO A N 1
ATOM 609 C CA . PRO A 1 97 ? -14.544 -36.711 13.333 1.00 19.63 97 PRO A CA 1
ATOM 610 C C . PRO A 1 97 ? -13.589 -37.863 13.610 1.00 23.38 97 PRO A C 1
ATOM 611 O O . PRO A 1 97 ? -12.374 -37.741 13.460 1.00 20.42 97 PRO A O 1
ATOM 615 N N . ALA A 1 98 ? -14.159 -38.991 14.030 1.00 24.73 98 ALA A N 1
ATOM 616 C CA . ALA A 1 98 ? -13.350 -40.149 14.383 1.00 26.38 98 ALA A CA 1
ATOM 617 C C . ALA A 1 98 ? -12.536 -40.604 13.182 1.00 19.47 98 ALA A C 1
ATOM 618 O O . ALA A 1 98 ? -13.055 -40.684 12.065 1.00 25.69 98 ALA A O 1
ATOM 620 N N . GLY A 1 99 ? -11.254 -40.884 13.406 1.00 22.21 99 GLY A N 1
ATOM 621 C CA . GLY A 1 99 ? -10.377 -41.313 12.333 1.00 20.25 99 GLY A CA 1
ATOM 622 C C . GLY A 1 99 ? -9.794 -40.199 11.492 1.00 27.84 99 GLY A C 1
ATOM 623 O O . GLY A 1 99 ? -9.152 -40.477 10.472 1.00 25.66 99 GLY A O 1
ATOM 624 N N . GLN A 1 100 ? -9.984 -38.948 11.888 1.00 24.19 100 GLN A N 1
ATOM 625 C CA . GLN A 1 100 ? -9.495 -37.807 11.137 1.00 22.79 100 GLN A CA 1
ATOM 626 C C . GLN A 1 100 ? -8.615 -36.955 12.034 1.00 20.71 100 GLN A C 1
ATOM 627 O O . GLN A 1 100 ? -8.512 -37.182 13.246 1.00 22.15 100 GLN A O 1
ATOM 633 N N . ASN A 1 101 ? -7.983 -35.957 11.432 1.00 15.76 101 ASN A N 1
ATOM 634 C CA . ASN A 1 101 ? -7.280 -34.938 12.189 1.00 13.61 101 ASN A CA 1
ATOM 635 C C . ASN A 1 101 ? -7.804 -33.561 11.779 1.00 11.50 101 ASN A C 1
ATOM 636 O O . ASN A 1 101 ? -8.686 -33.432 10.927 1.00 11.51 101 ASN A O 1
ATOM 641 N N . VAL A 1 102 ? -7.217 -32.527 12.375 1.00 13.19 102 VAL A N 1
ATOM 642 C CA . VAL A 1 102 ? -7.687 -31.163 12.138 1.00 11.44 102 VAL A CA 1
ATOM 643 C C . VAL A 1 102 ? -7.536 -30.796 10.667 1.00 9.74 102 VAL A C 1
ATOM 644 O O . VAL A 1 102 ? -8.445 -30.221 10.051 1.00 8.77 102 VAL A O 1
ATOM 648 N N . ARG A 1 103 ? -6.370 -31.106 10.086 1.00 9.27 103 ARG A N 1
ATOM 649 C CA . ARG A 1 103 ? -6.151 -30.830 8.670 1.00 11.28 103 ARG A CA 1
ATOM 650 C C . ARG A 1 103 ? -7.269 -31.402 7.811 1.00 10.71 103 ARG A C 1
ATOM 651 O O . ARG A 1 103 ? -7.742 -30.742 6.881 1.00 9.44 103 ARG A O 1
ATOM 659 N N . ASP A 1 104 ? -7.718 -32.622 8.119 1.00 13.00 104 ASP A N 1
ATOM 660 C CA . ASP A 1 104 ? -8.793 -33.238 7.346 1.00 13.44 104 ASP A CA 1
ATOM 661 C C . ASP A 1 104 ? -10.047 -32.366 7.342 1.00 10.41 104 ASP A C 1
ATOM 662 O O . ASP A 1 104 ? -10.678 -32.172 6.296 1.00 12.40 104 ASP A O 1
ATOM 667 N N . THR A 1 105 ? -10.429 -31.825 8.504 1.00 13.19 105 THR A N 1
ATOM 668 C CA . THR A 1 105 ? -11.620 -30.972 8.537 1.00 10.95 105 THR A CA 1
ATOM 669 C C . THR A 1 105 ? -11.426 -29.722 7.691 1.00 7.91 105 THR A C 1
ATOM 670 O O . THR A 1 105 ? -12.372 -29.245 7.048 1.00 8.83 105 THR A O 1
ATOM 674 N N . LEU A 1 106 ? -10.208 -29.165 7.679 1.00 8.21 106 LEU A N 1
ATOM 675 C CA . LEU A 1 106 ? -9.997 -27.937 6.917 1.00 7.20 106 LEU A CA 1
ATOM 676 C C . LEU A 1 106 ? -10.007 -28.211 5.419 1.00 8.12 106 LEU A C 1
ATOM 677 O O . LEU A 1 106 ? -10.604 -27.451 4.643 1.00 6.91 106 LEU A O 1
ATOM 682 N N . VAL A 1 107 ? -9.368 -29.302 4.988 1.00 9.52 107 VAL A N 1
ATOM 683 C CA . VAL A 1 107 ? -9.477 -29.688 3.584 1.00 9.44 107 VAL A CA 1
ATOM 684 C C . VAL A 1 107 ? -10.938 -29.864 3.195 1.00 7.91 107 VAL A C 1
ATOM 685 O O . VAL A 1 107 ? -11.364 -29.414 2.130 1.00 9.40 107 VAL A O 1
ATOM 689 N N . THR A 1 108 ? -11.738 -30.490 4.062 1.00 8.29 108 THR A N 1
ATOM 690 C CA . THR A 1 108 ? -13.165 -30.621 3.774 1.00 10.77 108 THR A CA 1
ATOM 691 C C . THR A 1 108 ? -13.858 -29.255 3.711 1.00 7.90 108 THR A C 1
ATOM 692 O O . THR A 1 108 ? -14.656 -28.992 2.803 1.00 9.02 108 THR A O 1
ATOM 696 N N . SER A 1 109 ? -13.571 -28.376 4.670 1.00 9.01 109 SER A N 1
ATOM 697 C CA . SER A 1 109 ? -14.112 -27.016 4.627 1.00 6.66 109 SER A CA 1
ATOM 698 C C . SER A 1 109 ? -13.748 -26.314 3.322 1.00 7.55 109 SER A C 1
ATOM 699 O O . SER A 1 109 ? -14.599 -25.687 2.680 1.00 7.94 109 SER A O 1
ATOM 702 N N . LEU A 1 110 ? -12.469 -26.381 2.929 1.00 6.42 110 LEU A N 1
ATOM 703 C CA . LEU A 1 110 ? -12.031 -25.649 1.742 1.00 7.27 110 LEU A CA 1
ATOM 704 C C . LEU A 1 110 ? -12.717 -26.147 0.481 1.00 9.85 110 LEU A C 1
ATOM 705 O O . LEU A 1 110 ? -12.982 -25.357 -0.434 1.00 10.04 110 LEU A O 1
ATOM 710 N N . LYS A 1 111 ? -12.992 -27.449 0.395 1.00 12.10 111 LYS A N 1
ATOM 711 C CA . LYS A 1 111 ? -13.712 -27.956 -0.768 1.00 13.04 111 LYS A CA 1
ATOM 712 C C . LYS A 1 111 ? -15.135 -27.417 -0.796 1.00 11.72 111 LYS A C 1
ATOM 713 O O . LYS A 1 111 ? -15.614 -26.966 -1.839 1.00 16.75 111 LYS A O 1
ATOM 719 N N . LYS A 1 112 ? -15.802 -27.399 0.355 1.00 9.75 112 LYS A N 1
ATOM 720 C CA . LYS A 1 112 ? -17.147 -26.841 0.410 1.00 12.75 112 LYS A CA 1
ATOM 721 C C . LYS A 1 112 ? -17.142 -25.351 0.109 1.00 13.17 112 LYS A C 1
ATOM 722 O O . LYS A 1 112 ? -17.999 -24.858 -0.632 1.00 14.36 112 LYS A O 1
ATOM 728 N N . LEU A 1 113 ? -16.194 -24.611 0.688 1.00 10.46 113 LEU A N 1
ATOM 729 C CA . LEU A 1 113 ? -16.106 -23.184 0.409 1.00 8.86 113 LEU A CA 1
ATOM 730 C C . LEU A 1 113 ? -15.622 -22.907 -1.010 1.00 12.80 113 LEU A C 1
ATOM 731 O O . LEU A 1 113 ? -15.741 -21.766 -1.474 1.00 11.96 113 LEU A O 1
ATOM 736 N N . LYS A 1 114 ? -15.071 -23.916 -1.696 1.00 11.57 114 LYS A N 1
ATOM 737 C CA . LYS A 1 114 ? -14.465 -23.746 -3.019 1.00 11.28 114 LYS A CA 1
ATOM 738 C C . LYS A 1 114 ? -13.293 -22.772 -2.970 1.00 13.34 114 LYS A C 1
ATOM 739 O O . LYS A 1 114 ? -13.116 -21.944 -3.864 1.00 15.20 114 LYS A O 1
ATOM 745 N N . LEU A 1 115 ? -12.479 -22.872 -1.919 1.00 8.61 115 LEU A N 1
ATOM 746 C CA . LEU A 1 115 ? -11.354 -21.967 -1.737 1.00 12.38 115 LEU A CA 1
ATOM 747 C C . LEU A 1 115 ? -10.049 -22.734 -1.626 1.00 8.22 115 LEU A C 1
ATOM 748 O O . LEU A 1 115 ? -10.018 -23.900 -1.240 1.00 8.37 115 LEU A O 1
ATOM 753 N N . GLN A 1 116 ? -8.956 -22.039 -1.940 1.00 8.53 116 GLN A N 1
ATOM 754 C CA . GLN A 1 116 ? -7.625 -22.599 -1.716 1.00 19.25 116 GLN A CA 1
ATOM 755 C C . GLN A 1 116 ? -7.134 -22.373 -0.291 1.00 13.12 116 GLN A C 1
ATOM 756 O O . GLN A 1 116 ? -6.279 -23.123 0.195 1.00 9.60 116 GLN A O 1
ATOM 762 N N . TYR A 1 117 ? -7.633 -21.339 0.381 1.00 8.31 117 TYR A N 1
ATOM 763 C CA . TYR A 1 117 ? -7.253 -21.074 1.762 1.00 6.21 117 TYR A CA 1
ATOM 764 C C . TYR A 1 117 ? -8.350 -20.218 2.376 1.00 6.44 117 TYR A C 1
ATOM 765 O O . TYR A 1 117 ? -9.103 -19.544 1.663 1.00 4.91 117 TYR A O 1
ATOM 774 N N . VAL A 1 118 ? -8.454 -20.270 3.692 1.00 4.99 118 VAL A N 1
ATOM 775 C CA . VAL A 1 118 ? -9.318 -19.341 4.407 1.00 4.73 118 VAL A CA 1
ATOM 776 C C . VAL A 1 118 ? -8.431 -18.243 4.951 1.00 5.11 118 VAL A C 1
ATOM 777 O O . VAL A 1 118 ? -7.257 -18.468 5.285 1.00 6.06 118 VAL A O 1
ATOM 781 N N . ASP A 1 119 ? -9.004 -17.045 5.068 1.00 4.48 119 ASP A N 1
ATOM 782 C CA . ASP A 1 119 ? -8.275 -15.964 5.712 1.00 4.68 119 ASP A CA 1
ATOM 783 C C . ASP A 1 119 ? -8.068 -16.244 7.189 1.00 3.84 119 ASP A C 1
ATOM 784 O O . ASP A 1 119 ? -7.039 -15.856 7.755 1.00 5.45 119 ASP A O 1
ATOM 789 N N . LEU A 1 120 ? -9.013 -16.935 7.822 1.00 3.17 120 LEU A N 1
ATOM 790 C CA . LEU A 1 120 ? -8.965 -17.127 9.262 1.00 4.82 120 LEU A CA 1
ATOM 791 C C . LEU A 1 120 ? -9.577 -18.475 9.612 1.00 3.92 120 LEU A C 1
ATOM 792 O O . LEU A 1 120 ? -10.692 -18.789 9.182 1.00 2.90 120 LEU A O 1
ATOM 797 N N . PHE A 1 121 ? -8.852 -19.258 10.404 1.00 3.03 121 PHE A N 1
ATOM 798 C CA . PHE A 1 121 ? -9.327 -20.552 10.893 1.00 3.69 121 PHE A CA 1
ATOM 799 C C . PHE A 1 121 ? -9.322 -20.507 12.411 1.00 2.98 121 PHE A C 1
ATOM 800 O O . PHE A 1 121 ? -8.267 -20.279 13.013 1.00 5.68 121 PHE A O 1
ATOM 808 N N . LEU A 1 122 ? -10.491 -20.736 13.024 1.00 2.99 122 LEU A N 1
ATOM 809 C CA . LEU A 1 122 ? -10.671 -20.669 14.470 1.00 3.44 122 LEU A CA 1
ATOM 810 C C . LEU A 1 122 ? -11.049 -22.034 15.038 1.00 5.41 122 LEU A C 1
ATOM 811 O O . LEU A 1 122 ? -11.826 -22.780 14.435 1.00 7.01 122 LEU A O 1
ATOM 816 N N . ILE A 1 123 ? -10.543 -22.335 16.227 1.00 5.21 123 ILE A N 1
ATOM 817 C CA . ILE A 1 123 ? -11.155 -23.382 17.041 1.00 6.37 123 ILE A CA 1
ATOM 818 C C . ILE A 1 123 ? -12.492 -22.861 17.556 1.00 7.58 123 ILE A C 1
ATOM 819 O O . ILE A 1 123 ? -12.537 -21.858 18.277 1.00 7.98 123 ILE A O 1
ATOM 824 N N . HIS A 1 124 ? -13.585 -23.561 17.228 1.00 3.51 124 HIS A N 1
ATOM 825 C CA . HIS A 1 124 ? -14.904 -23.002 17.527 1.00 8.30 124 HIS A CA 1
ATOM 826 C C . HIS A 1 124 ? -15.166 -22.933 19.027 1.00 5.86 124 HIS A C 1
ATOM 827 O O . HIS A 1 124 ? -15.718 -21.944 19.515 1.00 6.89 124 HIS A O 1
ATOM 834 N N . THR A 1 125 ? -14.779 -23.964 19.783 1.00 5.79 125 THR A N 1
ATOM 835 C CA . THR A 1 125 ? -14.995 -23.879 21.222 1.00 7.83 125 THR A CA 1
ATOM 836 C C . THR A 1 125 ? -14.077 -24.848 21.935 1.00 10.01 125 THR A C 1
ATOM 837 O O . THR A 1 125 ? -13.884 -25.967 21.447 1.00 9.00 125 THR A O 1
ATOM 841 N N . PRO A 1 126 ? -13.521 -24.479 23.088 1.00 11.68 126 PRO A N 1
ATOM 842 C CA . PRO A 1 126 ? -12.662 -25.428 23.807 1.00 12.87 126 PRO A CA 1
ATOM 843 C C . PRO A 1 126 ? -13.421 -26.629 24.345 1.00 15.31 126 PRO A C 1
ATOM 844 O O . PRO A 1 126 ? -12.789 -27.658 24.621 1.00 20.19 126 PRO A O 1
ATOM 848 N N . GLU A 1 127 ? -14.748 -26.537 24.483 1.00 14.32 127 GLU A N 1
ATOM 849 C CA . GLU A 1 127 ? -15.556 -27.665 24.945 1.00 18.46 127 GLU A CA 1
ATOM 850 C C . GLU A 1 127 ? -15.497 -28.870 24.013 1.00 22.07 127 GLU A C 1
ATOM 851 O O . GLU A 1 127 ? -15.835 -29.982 24.440 1.00 22.04 127 GLU A O 1
ATOM 857 N N . GLN A 1 128 ? -15.123 -28.686 22.749 1.00 17.04 128 GLN A N 1
ATOM 858 C CA . GLN A 1 128 ? -15.081 -29.798 21.810 1.00 16.80 128 GLN A CA 1
ATOM 859 C C . GLN A 1 128 ? -13.710 -30.459 21.741 1.00 15.09 128 GLN A C 1
ATOM 860 O O . GLN A 1 128 ? -13.496 -31.347 20.909 1.00 19.71 128 GLN A O 1
ATOM 866 N N . HIS A 1 129 ? -12.784 -30.054 22.597 1.00 13.65 129 HIS A N 1
ATOM 867 C CA . HIS A 1 129 ? -11.409 -30.520 22.533 1.00 20.88 129 HIS A CA 1
ATOM 868 C C . HIS A 1 129 ? -10.822 -30.677 23.935 1.00 19.92 129 HIS A C 1
ATOM 869 O O . HIS A 1 129 ? -9.619 -30.483 24.137 1.00 17.01 129 HIS A O 1
ATOM 876 N N . GLN A 1 130 ? -11.658 -31.042 24.906 1.00 22.96 130 GLN A N 1
ATOM 877 C CA . GLN A 1 130 ? -11.202 -31.160 26.285 1.00 22.97 130 GLN A CA 1
ATOM 878 C C . GLN A 1 130 ? -10.081 -32.188 26.392 1.00 21.54 130 GLN A C 1
ATOM 879 O O . GLN A 1 130 ? -10.191 -33.308 25.882 1.00 25.92 130 GLN A O 1
ATOM 885 N N . GLY A 1 131 ? -8.980 -31.786 27.026 1.00 25.70 131 GLY A N 1
ATOM 886 C CA . GLY A 1 131 ? -7.815 -32.633 27.138 1.00 26.08 131 GLY A CA 1
ATOM 887 C C . GLY A 1 131 ? -6.917 -32.661 25.922 1.00 33.68 131 GLY A C 1
ATOM 888 O O . GLY A 1 131 ? -5.843 -33.280 25.983 1.00 33.08 131 GLY A O 1
ATOM 889 N N . ASN A 1 132 ? -7.315 -32.024 24.809 1.00 30.74 132 ASN A N 1
ATOM 890 C CA . ASN A 1 132 ? -6.534 -32.049 23.575 1.00 24.48 132 ASN A CA 1
ATOM 891 C C . ASN A 1 132 ? -6.271 -30.645 23.038 1.00 22.03 132 ASN A C 1
ATOM 892 O O . ASN A 1 132 ? -5.959 -30.497 21.853 1.00 17.41 132 ASN A O 1
ATOM 897 N N . LEU A 1 133 ? -6.395 -29.616 23.876 1.00 19.06 133 LEU A N 1
ATOM 898 C CA . LEU A 1 133 ? -6.311 -28.244 23.383 1.00 22.66 133 LEU A CA 1
ATOM 899 C C . LEU A 1 133 ? -4.935 -27.946 22.802 1.00 22.63 133 LEU A C 1
ATOM 900 O O . LEU A 1 133 ? -4.820 -27.378 21.707 1.00 19.38 133 LEU A O 1
ATOM 905 N N . LYS A 1 134 ? -3.877 -28.317 23.530 1.00 17.84 134 LYS A N 1
ATOM 906 C CA . LYS A 1 134 ? -2.523 -28.079 23.044 1.00 22.78 134 LYS A CA 1
ATOM 907 C C . LYS A 1 134 ? -2.274 -28.803 21.729 1.00 19.70 134 LYS A C 1
ATOM 908 O O . LYS A 1 134 ? -1.693 -28.233 20.803 1.00 19.40 134 LYS A O 1
ATOM 914 N N . SER A 1 135 ? -2.712 -30.058 21.635 1.00 15.72 135 SER A N 1
ATOM 915 C CA . SER A 1 135 ? -2.592 -30.828 20.399 1.00 18.54 135 SER A CA 1
ATOM 916 C C . SER A 1 135 ? -3.327 -30.151 19.245 1.00 19.92 135 SER A C 1
ATOM 917 O O . SER A 1 135 ? -2.788 -30.025 18.140 1.00 18.61 135 SER A O 1
ATOM 920 N N . VAL A 1 136 ? -4.575 -29.734 19.474 1.00 13.66 136 VAL A N 1
ATOM 921 C CA . VAL A 1 136 ? -5.341 -29.090 18.410 1.00 16.97 136 VAL A CA 1
ATOM 922 C C . VAL A 1 136 ? -4.655 -27.804 17.956 1.00 10.82 136 VAL A C 1
ATOM 923 O O . VAL A 1 136 ? -4.522 -27.548 16.757 1.00 12.84 136 VAL A O 1
ATOM 927 N N . TRP A 1 137 ? -4.216 -26.976 18.899 1.00 11.77 137 TRP A N 1
ATOM 928 C CA . TRP A 1 137 ? -3.611 -25.710 18.508 1.00 13.14 137 TRP A CA 1
ATOM 929 C C . TRP A 1 137 ? -2.337 -25.926 17.702 1.00 12.20 137 TRP A C 1
ATOM 930 O O . TRP A 1 137 ? -2.104 -25.229 16.707 1.00 13.69 137 TRP A O 1
ATOM 941 N N . LYS A 1 138 ? -1.499 -26.892 18.105 1.00 14.59 138 LYS A N 1
ATOM 942 C CA . LYS A 1 138 ? -0.304 -27.196 17.310 1.00 17.38 138 LYS A CA 1
ATOM 943 C C . LYS A 1 138 ? -0.684 -27.586 15.893 1.00 12.11 138 LYS A C 1
ATOM 944 O O . LYS A 1 138 ? -0.020 -27.186 14.929 1.00 13.57 138 LYS A O 1
ATOM 950 N N . GLN A 1 139 ? -1.760 -28.360 15.747 1.00 10.68 139 GLN A N 1
ATOM 951 C CA . GLN A 1 139 ? -2.226 -28.735 14.418 1.00 12.68 139 GLN A CA 1
ATOM 952 C C . GLN A 1 139 ? -2.694 -27.519 13.625 1.00 12.71 139 GLN A C 1
ATOM 953 O O . GLN A 1 139 ? -2.455 -27.429 12.415 1.00 11.13 139 GLN A O 1
ATOM 959 N N . VAL A 1 140 ? -3.376 -26.580 14.282 1.00 12.00 140 VAL A N 1
ATOM 960 C CA . VAL A 1 140 ? -3.806 -25.367 13.588 1.00 8.78 140 VAL A CA 1
ATOM 961 C C . VAL A 1 140 ? -2.594 -24.512 13.197 1.00 10.14 140 VAL A C 1
ATOM 962 O O . VAL A 1 140 ? -2.564 -23.901 12.118 1.00 7.84 140 VAL A O 1
ATOM 966 N N . GLU A 1 141 ? -1.580 -24.455 14.065 1.00 7.39 141 GLU A N 1
ATOM 967 C CA . GLU A 1 141 ? -0.335 -23.765 13.720 1.00 11.80 141 GLU A CA 1
ATOM 968 C C . GLU A 1 141 ? 0.294 -24.343 12.455 1.00 9.99 141 GLU A C 1
ATOM 969 O O . GLU A 1 141 ? 0.794 -23.597 11.597 1.00 10.93 141 GLU A O 1
ATOM 975 N N . GLU A 1 142 ? 0.282 -25.671 12.324 1.00 10.13 142 GLU A N 1
ATOM 976 C CA . GLU A 1 142 ? 0.850 -26.307 11.138 1.00 11.64 142 GLU A CA 1
ATOM 977 C C . GLU A 1 142 ? 0.027 -26.014 9.894 1.00 13.30 142 GLU A C 1
ATOM 978 O O . GLU A 1 142 ? 0.567 -25.987 8.783 1.00 13.04 142 GLU A O 1
ATOM 984 N N . LEU A 1 143 ? -1.276 -25.790 10.053 1.00 10.42 143 LEU A N 1
ATOM 985 C CA . LEU A 1 143 ? -2.097 -25.472 8.893 1.00 11.41 143 LEU A CA 1
ATOM 986 C C . LEU A 1 143 ? -1.770 -24.091 8.353 1.00 9.04 143 LEU A C 1
ATOM 987 O O . LEU A 1 143 ? -1.879 -23.854 7.142 1.00 10.34 143 LEU A O 1
ATOM 992 N N . GLN A 1 144 ? -1.384 -23.170 9.236 1.00 7.91 144 GLN A N 1
ATOM 993 C CA . GLN A 1 144 ? -0.936 -21.856 8.798 1.00 9.19 144 GLN A CA 1
ATOM 994 C C . GLN A 1 144 ? 0.401 -21.952 8.062 1.00 12.50 144 GLN A C 1
ATOM 995 O O . GLN A 1 144 ? 0.610 -21.271 7.049 1.00 8.03 144 GLN A O 1
ATOM 1001 N N . LYS A 1 145 ? 1.319 -22.791 8.558 1.00 9.39 145 LYS A N 1
ATOM 1002 C CA . LYS A 1 145 ? 2.574 -23.023 7.842 1.00 12.34 145 LYS A CA 1
ATOM 1003 C C . LYS A 1 145 ? 2.322 -23.639 6.477 1.00 12.19 145 LYS A C 1
ATOM 1004 O O . LYS A 1 145 ? 3.040 -23.343 5.515 1.00 13.27 145 LYS A O 1
ATOM 1010 N N . GLU A 1 146 ? 1.313 -24.509 6.375 1.00 10.94 146 GLU A N 1
ATOM 1011 C CA . GLU A 1 146 ? 1.012 -25.209 5.131 1.00 10.85 146 GLU A CA 1
ATOM 1012 C C . GLU A 1 146 ? 0.366 -24.311 4.084 1.00 12.58 146 GLU A C 1
ATOM 1013 O O . GLU A 1 146 ? 0.303 -24.706 2.915 1.00 12.14 146 GLU A O 1
ATOM 1019 N N . GLY A 1 147 ? -0.102 -23.123 4.457 1.00 9.57 147 GLY A N 1
ATOM 1020 C CA . GLY A 1 147 ? -0.739 -22.233 3.506 1.00 7.21 147 GLY A CA 1
ATOM 1021 C C . GLY A 1 147 ? -2.244 -22.370 3.391 1.00 10.32 147 GLY A C 1
ATOM 1022 O O . GLY A 1 147 ? -2.842 -21.712 2.529 1.00 11.64 147 GLY A O 1
ATOM 1023 N N . LEU A 1 148 ? -2.878 -23.189 4.235 1.00 8.89 148 LEU A N 1
ATOM 1024 C CA . LEU A 1 148 ? -4.314 -23.429 4.156 1.00 6.22 148 LEU A CA 1
ATOM 1025 C C . LEU A 1 148 ? -5.140 -22.426 4.956 1.00 8.05 148 LEU A C 1
ATOM 1026 O O . LEU A 1 148 ? -6.330 -22.251 4.670 1.00 7.72 148 LEU A O 1
ATOM 1031 N N . ALA A 1 149 ? -4.537 -21.771 5.943 1.00 8.26 149 ALA A N 1
ATOM 1032 C CA . ALA A 1 149 ? -5.194 -20.751 6.754 1.00 6.54 149 ALA A CA 1
ATOM 1033 C C . ALA A 1 149 ? -4.221 -19.595 6.896 1.00 7.53 149 ALA A C 1
ATOM 1034 O O . ALA A 1 149 ? -3.131 -19.782 7.444 1.00 9.78 149 ALA A O 1
ATOM 1036 N N . LYS A 1 150 ? -4.597 -18.412 6.398 1.00 6.04 150 LYS A N 1
ATOM 1037 C CA . LYS A 1 150 ? -3.673 -17.279 6.439 1.00 7.61 150 LYS A CA 1
ATOM 1038 C C . LYS A 1 150 ? -3.401 -16.851 7.882 1.00 11.19 150 LYS A C 1
ATOM 1039 O O . LYS A 1 150 ? -2.244 -16.663 8.280 1.00 7.75 150 LYS A O 1
ATOM 1045 N N . SER A 1 151 ? -4.456 -16.706 8.683 1.00 6.35 151 SER A N 1
ATOM 1046 C CA . SER A 1 151 ? -4.341 -16.392 10.104 1.00 8.55 151 SER A CA 1
ATOM 1047 C C . SER A 1 151 ? -5.123 -17.426 10.902 1.00 5.95 151 SER A C 1
ATOM 1048 O O . SER A 1 151 ? -6.023 -18.091 10.385 1.00 4.13 151 SER A O 1
ATOM 1051 N N . ILE A 1 152 ? -4.772 -17.565 12.173 1.00 5.77 152 ILE A N 1
ATOM 1052 C CA . ILE A 1 152 ? -5.360 -18.609 13.001 1.00 4.55 152 ILE A CA 1
ATOM 1053 C C . ILE A 1 152 ? -5.734 -18.003 14.341 1.00 5.39 152 ILE A C 1
ATOM 1054 O O . ILE A 1 152 ? -5.068 -17.088 14.835 1.00 7.22 152 ILE A O 1
ATOM 1059 N N . GLY A 1 153 ? -6.812 -18.508 14.925 1.00 4.83 153 GLY A N 1
ATOM 1060 C CA . GLY A 1 153 ? -7.280 -17.989 16.188 1.00 4.79 153 GLY A CA 1
ATOM 1061 C C . GLY A 1 153 ? -8.210 -18.966 16.860 1.00 4.66 153 GLY A C 1
ATOM 1062 O O . GLY A 1 153 ? -8.236 -20.151 16.531 1.00 6.50 153 GLY A O 1
ATOM 1063 N N . VAL A 1 154 ? -8.982 -18.461 17.821 1.00 3.77 154 VAL A N 1
ATOM 1064 C CA . VAL A 1 154 ? -9.857 -19.296 18.638 1.00 5.79 154 VAL A CA 1
ATOM 1065 C C . VAL A 1 154 ? -11.197 -18.594 18.809 1.00 5.52 154 VAL A C 1
ATOM 1066 O O . VAL A 1 154 ? -11.372 -17.438 18.427 1.00 4.93 154 VAL A O 1
ATOM 1070 N N . SER A 1 155 ? -12.150 -19.317 19.388 1.00 4.39 155 SER A N 1
ATOM 1071 C CA . SER A 1 155 ? -13.470 -18.776 19.651 1.00 5.97 155 SER A CA 1
ATOM 1072 C C . SER A 1 155 ? -13.955 -19.295 20.994 1.00 6.16 155 SER A C 1
ATOM 1073 O O . SER A 1 155 ? -13.755 -20.466 21.320 1.00 8.42 155 SER A O 1
ATOM 1076 N N . ASN A 1 156 ? -14.562 -18.413 21.782 1.00 6.00 156 ASN A N 1
ATOM 1077 C CA . ASN A 1 156 ? -15.155 -18.777 23.069 1.00 6.40 156 ASN A CA 1
ATOM 1078 C C . ASN A 1 156 ? -14.120 -19.320 24.050 1.00 9.79 156 ASN A C 1
ATOM 1079 O O . ASN A 1 156 ? -14.446 -20.124 24.926 1.00 8.61 156 ASN A O 1
ATOM 1084 N N . PHE A 1 157 ? -12.879 -18.854 23.947 1.00 7.35 157 PHE A N 1
ATOM 1085 C CA . PHE A 1 157 ? -11.820 -19.279 24.854 1.00 10.01 157 PHE A CA 1
ATOM 1086 C C . PHE A 1 157 ? -11.804 -18.384 26.085 1.00 12.85 157 PHE A C 1
ATOM 1087 O O . PHE A 1 157 ? -11.685 -17.156 25.968 1.00 9.01 157 PHE A O 1
ATOM 1095 N N . ARG A 1 158 ? -11.900 -18.998 27.259 1.00 10.64 158 ARG A N 1
ATOM 1096 C CA . ARG A 1 158 ? -11.725 -18.277 28.507 1.00 12.64 158 ARG A CA 1
ATOM 1097 C C . ARG A 1 158 ? -10.240 -18.029 28.741 1.00 13.74 158 ARG A C 1
ATOM 1098 O O . ARG A 1 158 ? -9.381 -18.538 28.011 1.00 14.03 158 ARG A O 1
ATOM 1106 N N . VAL A 1 159 ? -9.923 -17.244 29.779 1.00 11.58 159 VAL A N 1
ATOM 1107 C CA . VAL A 1 159 ? -8.522 -16.988 30.122 1.00 13.09 159 VAL A CA 1
ATOM 1108 C C . VAL A 1 159 ? -7.766 -18.296 30.323 1.00 14.66 159 VAL A C 1
ATOM 1109 O O . VAL A 1 159 ? -6.660 -18.475 29.803 1.00 15.50 159 VAL A O 1
ATOM 1113 N N . GLN A 1 160 ? -8.352 -19.233 31.079 1.00 16.65 160 GLN A N 1
ATOM 1114 C CA . GLN A 1 160 ? -7.694 -20.516 31.315 1.00 21.16 160 GLN A CA 1
ATOM 1115 C C . GLN A 1 160 ? -7.437 -21.267 30.012 1.00 19.35 160 GLN A C 1
ATOM 1116 O O . GLN A 1 160 ? -6.373 -21.867 29.833 1.00 19.63 160 GLN A O 1
ATOM 1122 N N . ASP A 1 161 ? -8.408 -21.259 29.100 1.00 16.51 161 ASP A N 1
ATOM 1123 C CA . ASP A 1 161 ? -8.230 -21.936 27.815 1.00 16.68 161 ASP A CA 1
ATOM 1124 C C . ASP A 1 161 ? -7.087 -21.323 27.020 1.00 16.51 161 ASP A C 1
ATOM 1125 O O . ASP A 1 161 ? -6.283 -22.043 26.407 1.00 16.43 161 ASP A O 1
ATOM 1130 N N . LEU A 1 162 ? -7.008 -19.991 27.008 1.00 11.82 162 LEU A N 1
ATOM 1131 C CA . LEU A 1 162 ? -5.905 -19.316 26.336 1.00 15.22 162 LEU A CA 1
ATOM 1132 C C . LEU A 1 162 ? -4.573 -19.655 26.997 1.00 21.49 162 LEU A C 1
ATOM 1133 O O . LEU A 1 162 ? -3.570 -19.896 26.313 1.00 15.45 162 LEU A O 1
ATOM 1138 N N . GLU A 1 163 ? -4.551 -19.659 28.331 1.00 18.36 163 GLU A N 1
ATOM 1139 C CA . GLU A 1 163 ? -3.356 -20.057 29.069 1.00 27.11 163 GLU A CA 1
ATOM 1140 C C . GLU A 1 163 ? -2.870 -21.432 28.638 1.00 23.33 163 GLU A C 1
ATOM 1141 O O . GLU A 1 163 ? -1.668 -21.643 28.440 1.00 27.17 163 GLU A O 1
ATOM 1147 N N . GLU A 1 164 ? -3.800 -22.376 28.476 1.00 22.91 164 GLU A N 1
ATOM 1148 C CA . GLU A 1 164 ? -3.436 -23.738 28.107 1.00 22.74 164 GLU A CA 1
ATOM 1149 C C . GLU A 1 164 ? -2.739 -23.780 26.752 1.00 26.54 164 GLU A C 1
ATOM 1150 O O . GLU A 1 164 ? -1.633 -24.321 26.631 1.00 25.86 164 GLU A O 1
ATOM 1156 N N . ILE A 1 165 ? -3.358 -23.200 25.719 1.00 22.08 165 ILE A N 1
ATOM 1157 C CA . ILE A 1 165 ? -2.787 -23.351 24.385 1.00 19.37 165 ILE A CA 1
ATOM 1158 C C . ILE A 1 165 ? -1.548 -22.485 24.221 1.00 18.98 165 ILE A C 1
ATOM 1159 O O . ILE A 1 165 ? -0.656 -22.820 23.436 1.00 22.52 165 ILE A O 1
ATOM 1164 N N . LEU A 1 166 ? -1.454 -21.374 24.953 1.00 22.49 166 LEU A N 1
ATOM 1165 C CA . LEU A 1 166 ? -0.280 -20.515 24.846 1.00 24.14 166 LEU A CA 1
ATOM 1166 C C . LEU A 1 166 ? 0.958 -21.141 25.481 1.00 31.64 166 LEU A C 1
ATOM 1167 O O . LEU A 1 166 ? 2.081 -20.739 25.158 1.00 27.04 166 LEU A O 1
ATOM 1172 N N . ASP A 1 167 ? 0.778 -22.114 26.365 1.00 30.14 167 ASP A N 1
ATOM 1173 C CA . ASP A 1 167 ? 1.900 -22.770 27.033 1.00 33.36 167 ASP A CA 1
ATOM 1174 C C . ASP A 1 167 ? 2.620 -23.659 26.025 1.00 29.06 167 ASP A C 1
ATOM 1175 O O . ASP A 1 167 ? 2.152 -24.748 25.693 1.00 36.12 167 ASP A O 1
ATOM 1180 N N . GLY A 1 168 ? 3.764 -23.196 25.529 1.00 29.46 168 GLY A N 1
ATOM 1181 C CA . GLY A 1 168 ? 4.491 -23.926 24.508 1.00 28.21 168 GLY A CA 1
ATOM 1182 C C . GLY A 1 168 ? 4.011 -23.698 23.092 1.00 34.93 168 GLY A C 1
ATOM 1183 O O . GLY A 1 168 ? 4.163 -24.591 22.248 1.00 34.97 168 GLY A O 1
ATOM 1184 N N . ALA A 1 169 ? 3.434 -22.537 22.802 1.00 27.23 169 ALA A N 1
ATOM 1185 C CA . ALA A 1 169 ? 2.910 -22.239 21.477 1.00 25.83 169 ALA A CA 1
ATOM 1186 C C . ALA A 1 169 ? 3.937 -21.475 20.656 1.00 25.69 169 ALA A C 1
ATOM 1187 O O . ALA A 1 169 ? 4.678 -20.641 21.185 1.00 27.91 169 ALA A O 1
ATOM 1189 N N . SER A 1 170 ? 3.964 -21.744 19.355 1.00 21.43 170 SER A N 1
ATOM 1190 C CA . SER A 1 170 ? 4.784 -20.929 18.475 1.00 19.35 170 SER A CA 1
ATOM 1191 C C . SER A 1 170 ? 4.014 -19.749 17.898 1.00 23.62 170 SER A C 1
ATOM 1192 O O . SER A 1 170 ? 4.639 -18.776 17.462 1.00 22.69 170 SER A O 1
ATOM 1195 N N . VAL A 1 171 ? 2.677 -19.797 17.916 1.00 16.24 171 VAL A N 1
ATOM 1196 C CA . VAL A 1 171 ? 1.833 -18.725 17.392 1.00 15.28 171 VAL A CA 1
ATOM 1197 C C . VAL A 1 171 ? 0.813 -18.330 18.458 1.00 13.87 171 VAL A C 1
ATOM 1198 O O . VAL A 1 171 ? 0.096 -19.188 18.984 1.00 12.54 171 VAL A O 1
ATOM 1202 N N . VAL A 1 172 ? 0.736 -17.040 18.757 1.00 12.87 172 VAL A N 1
ATOM 1203 C CA . VAL A 1 172 ? -0.353 -16.523 19.588 1.00 12.59 172 VAL A CA 1
ATOM 1204 C C . VAL A 1 172 ? -1.598 -16.368 18.714 1.00 10.82 172 VAL A C 1
ATOM 1205 O O . VAL A 1 172 ? -1.512 -15.761 17.632 1.00 11.10 172 VAL A O 1
ATOM 1209 N N . PRO A 1 173 ? -2.762 -16.857 19.149 1.00 11.61 173 PRO A N 1
ATOM 1210 C CA . PRO A 1 173 ? -3.975 -16.697 18.331 1.00 8.61 173 PRO A CA 1
ATOM 1211 C C . PRO A 1 173 ? -4.186 -15.244 17.918 1.00 6.90 173 PRO A C 1
ATOM 1212 O O . PRO A 1 173 ? -3.980 -14.317 18.695 1.00 10.59 173 PRO A O 1
ATOM 1216 N N . ALA A 1 174 ? -4.552 -15.048 16.662 1.00 6.87 174 ALA A N 1
ATOM 1217 C CA . ALA A 1 174 ? -4.748 -13.692 16.166 1.00 8.02 174 ALA A CA 1
ATOM 1218 C C . ALA A 1 174 ? -6.031 -13.089 16.712 1.00 8.03 174 ALA A C 1
ATOM 1219 O O . ALA A 1 174 ? -6.089 -11.882 16.971 1.00 6.15 174 ALA A O 1
ATOM 1221 N N . VAL A 1 175 ? -7.071 -13.910 16.896 1.00 8.92 175 VAL A N 1
ATOM 1222 C CA . VAL A 1 175 ? -8.344 -13.449 17.428 1.00 5.97 175 VAL A CA 1
ATOM 1223 C C . VAL A 1 175 ? -8.916 -14.495 18.378 1.00 5.98 175 VAL A C 1
ATOM 1224 O O . VAL A 1 175 ? -8.526 -15.663 18.365 1.00 7.14 175 VAL A O 1
ATOM 1228 N N . ASN A 1 176 ? -9.845 -14.032 19.215 1.00 5.74 176 ASN A N 1
ATOM 1229 C CA . ASN A 1 176 ? -10.715 -14.844 20.065 1.00 5.89 176 ASN A CA 1
ATOM 1230 C C . ASN A 1 176 ? -12.120 -14.324 19.790 1.00 7.19 176 ASN A C 1
ATOM 1231 O O . ASN A 1 176 ? -12.489 -13.250 20.277 1.00 6.06 176 ASN A O 1
ATOM 1236 N N . GLN A 1 177 ? -12.893 -15.057 18.993 1.00 4.34 177 GLN A N 1
ATOM 1237 C CA . GLN A 1 177 ? -14.251 -14.633 18.666 1.00 5.43 177 GLN A CA 1
ATOM 1238 C C . GLN A 1 177 ? -15.173 -15.025 19.807 1.00 4.59 177 GLN A C 1
ATOM 1239 O O . GLN A 1 177 ? -15.292 -16.210 20.130 1.00 4.18 177 GLN A O 1
ATOM 1245 N N . ILE A 1 178 ? -15.814 -14.041 20.437 1.00 4.98 178 ILE A N 1
ATOM 1246 C CA . ILE A 1 178 ? -16.596 -14.297 21.641 1.00 4.26 178 ILE A CA 1
ATOM 1247 C C . ILE A 1 178 ? -17.921 -13.554 21.548 1.00 5.59 178 ILE A C 1
ATOM 1248 O O . ILE A 1 178 ? -18.071 -12.596 20.789 1.00 3.63 178 ILE A O 1
ATOM 1253 N N . GLU A 1 179 ? -18.894 -14.015 22.335 1.00 5.84 179 GLU A N 1
ATOM 1254 C CA . GLU A 1 179 ? -20.070 -13.197 22.595 1.00 3.99 179 GLU A CA 1
ATOM 1255 C C . GLU A 1 179 ? -19.640 -11.900 23.268 1.00 4.26 179 GLU A C 1
ATOM 1256 O O . GLU A 1 179 ? -18.972 -11.922 24.306 1.00 5.27 179 GLU A O 1
ATOM 1262 N N . TYR A 1 180 ? -19.985 -10.766 22.668 1.00 3.16 180 TYR A N 1
ATOM 1263 C CA . TYR A 1 180 ? -19.566 -9.505 23.259 1.00 4.22 180 TYR A CA 1
ATOM 1264 C C . TYR A 1 180 ? -20.570 -8.419 22.941 1.00 4.25 180 TYR A C 1
ATOM 1265 O O . TYR A 1 180 ? -20.819 -8.113 21.772 1.00 4.09 180 TYR A O 1
ATOM 1274 N N . HIS A 1 181 ? -21.124 -7.861 24.008 1.00 4.38 181 HIS A N 1
ATOM 1275 C CA . HIS A 1 181 ? -22.126 -6.802 24.003 1.00 4.23 181 HIS A CA 1
ATOM 1276 C C . HIS A 1 181 ? -22.169 -6.246 25.424 1.00 3.97 181 HIS A C 1
ATOM 1277 O O . HIS A 1 181 ? -21.533 -6.804 26.331 1.00 4.87 181 HIS A O 1
ATOM 1284 N N . PRO A 1 182 ? -22.883 -5.142 25.651 1.00 6.46 182 PRO A N 1
ATOM 1285 C CA . PRO A 1 182 ? -22.869 -4.548 27.004 1.00 5.24 182 PRO A CA 1
ATOM 1286 C C . PRO A 1 182 ? -23.330 -5.478 28.116 1.00 6.64 182 PRO A C 1
ATOM 1287 O O . PRO A 1 182 ? -22.886 -5.312 29.255 1.00 8.30 182 PRO A O 1
ATOM 1291 N N . TYR A 1 183 ? -24.173 -6.468 27.843 1.00 4.74 183 TYR A N 1
ATOM 1292 C CA . TYR A 1 183 ? -24.627 -7.304 28.951 1.00 7.11 183 TYR A CA 1
ATOM 1293 C C . TYR A 1 183 ? -23.682 -8.462 29.283 1.00 9.79 183 TYR A C 1
ATOM 1294 O O . TYR A 1 183 ? -23.999 -9.256 30.173 1.00 10.73 183 TYR A O 1
ATOM 1303 N N . VAL A 1 184 ? -22.527 -8.580 28.624 1.00 7.89 184 VAL A N 1
ATOM 1304 C CA . VAL A 1 184 ? -21.453 -9.419 29.139 1.00 9.22 184 VA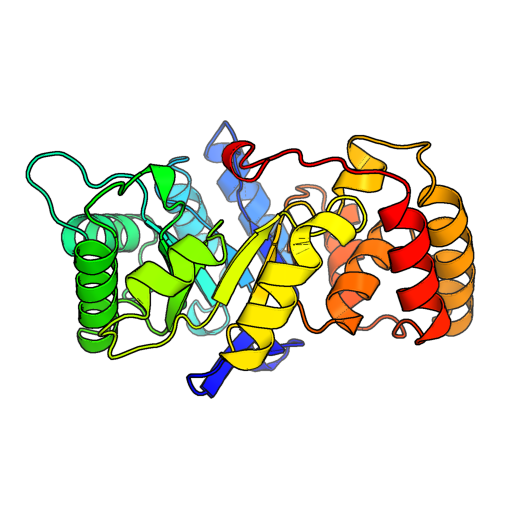L A CA 1
ATOM 1305 C C . VAL A 1 184 ? -20.198 -8.615 29.412 1.00 7.59 184 VAL A C 1
ATOM 1306 O O . VAL A 1 184 ? -19.141 -9.194 29.650 1.00 7.75 184 VAL A O 1
ATOM 1310 N N . PHE A 1 185 ? -20.294 -7.285 29.385 1.00 6.58 185 PHE A N 1
ATOM 1311 C CA . PHE A 1 185 ? -19.099 -6.462 29.517 1.00 9.20 185 PHE A CA 1
ATOM 1312 C C . PHE A 1 185 ? -18.408 -6.693 30.854 1.00 10.66 185 PHE A C 1
ATOM 1313 O O . PHE A 1 185 ? -17.179 -6.819 30.920 1.00 12.54 185 PHE A O 1
ATOM 1321 N N . LYS A 1 186 ? -19.177 -6.694 31.938 1.00 9.25 186 LYS A N 1
ATOM 1322 C CA . LYS A 1 186 ? -18.564 -6.790 33.255 1.00 12.35 186 LYS A CA 1
ATOM 1323 C C . LYS A 1 186 ? -17.905 -8.146 33.435 1.00 11.84 186 LYS A C 1
ATOM 1324 O O . LYS A 1 186 ? -16.758 -8.231 33.881 1.00 13.27 186 LYS A O 1
ATOM 1330 N N . ALA A 1 187 ? -18.606 -9.218 33.050 1.00 10.35 187 ALA A N 1
ATOM 1331 C CA . ALA A 1 187 ? -18.073 -10.561 33.253 1.00 13.99 187 ALA A CA 1
ATOM 1332 C C . ALA A 1 187 ? -16.823 -10.806 32.423 1.00 14.35 187 ALA A C 1
ATOM 1333 O O . ALA A 1 187 ? -15.923 -11.533 32.861 1.00 14.37 187 ALA A O 1
ATOM 1335 N N . ASP A 1 188 ? -16.735 -10.195 31.244 1.00 11.14 188 ASP A N 1
ATOM 1336 C CA . ASP A 1 188 ? -15.645 -10.440 30.312 1.00 10.56 188 ASP A CA 1
ATOM 1337 C C . ASP A 1 188 ? -14.427 -9.555 30.554 1.00 11.95 188 ASP A C 1
ATOM 1338 O O . ASP A 1 188 ? -13.419 -9.710 29.858 1.00 13.54 188 ASP A O 1
ATOM 1343 N N . GLN A 1 189 ? -14.480 -8.624 31.500 1.00 12.34 189 GLN A N 1
ATOM 1344 C CA . GLN A 1 189 ? -13.318 -7.764 31.719 1.00 13.84 189 GLN A CA 1
ATOM 1345 C C . GLN A 1 189 ? -12.008 -8.536 31.908 1.00 14.01 189 GLN A C 1
ATOM 1346 O O . GLN A 1 189 ? -11.004 -8.138 31.296 1.00 14.73 189 GLN A O 1
ATOM 1352 N N . PRO A 1 190 ? -11.941 -9.629 32.680 1.00 12.57 190 PRO A N 1
ATOM 1353 C CA . PRO A 1 190 ? -10.655 -10.354 32.786 1.00 16.56 190 PRO A CA 1
ATOM 1354 C C . PRO A 1 190 ? -10.123 -10.881 31.455 1.00 13.80 190 PRO A C 1
ATOM 1355 O O . PRO A 1 190 ? -8.943 -10.685 31.138 1.00 11.86 190 PRO A O 1
ATOM 1359 N N . VAL A 1 191 ? -10.958 -11.546 30.654 1.00 13.18 191 VAL A N 1
ATOM 1360 C CA . VAL A 1 191 ? -10.448 -12.080 29.393 1.00 15.14 191 VAL A CA 1
ATOM 1361 C C . VAL A 1 191 ? -10.094 -10.956 28.417 1.00 12.31 191 VAL A C 1
ATOM 1362 O O . VAL A 1 191 ? -9.129 -11.067 27.650 1.00 11.59 191 VAL A O 1
ATOM 1366 N N . ILE A 1 192 ? -10.836 -9.846 28.448 1.00 13.48 192 ILE A N 1
ATOM 1367 C CA . ILE A 1 192 ? -10.500 -8.698 27.607 1.00 15.42 192 ILE A CA 1
ATOM 1368 C C . ILE A 1 192 ? -9.128 -8.134 27.993 1.00 18.70 192 ILE A C 1
ATOM 1369 O O . ILE A 1 192 ? -8.292 -7.840 27.123 1.00 11.58 192 ILE A O 1
ATOM 1374 N N . GLU A 1 193 ? -8.863 -8.002 29.302 1.00 17.20 193 GLU A N 1
ATOM 1375 C CA . GLU A 1 193 ? -7.553 -7.531 29.762 1.00 19.69 193 GLU A CA 1
ATOM 1376 C C . GLU A 1 193 ? -6.443 -8.500 29.382 1.00 16.53 193 GLU A C 1
ATOM 1377 O O . GLU A 1 193 ? -5.366 -8.088 28.934 1.00 15.60 193 GLU A O 1
ATOM 1383 N N . TYR A 1 194 ? -6.681 -9.794 29.586 1.00 19.67 194 TYR A N 1
ATOM 1384 C CA . TYR A 1 194 ? -5.693 -10.798 29.208 1.00 12.63 194 TYR A CA 1
ATOM 1385 C C . TYR A 1 194 ? -5.353 -10.697 27.726 1.00 18.14 194 TYR A C 1
ATOM 1386 O O . TYR A 1 194 ? -4.173 -10.661 27.346 1.00 15.14 194 TYR A O 1
ATOM 1395 N N . MET A 1 195 ? -6.383 -10.610 26.877 1.00 12.18 195 MET A N 1
ATOM 1396 C CA . MET A 1 195 ? -6.168 -10.575 25.433 1.00 15.21 195 MET A CA 1
ATOM 1397 C C . MET A 1 195 ? -5.413 -9.331 25.007 1.00 15.36 195 MET A C 1
ATOM 1398 O O . MET A 1 195 ? -4.598 -9.380 24.077 1.00 15.74 195 MET A O 1
ATOM 1403 N N . LYS A 1 196 ? -5.674 -8.203 25.658 1.00 17.69 196 LYS A N 1
ATOM 1404 C CA . LYS A 1 196 ? -4.949 -7.002 25.274 1.00 19.56 196 LYS A CA 1
ATOM 1405 C C . LYS A 1 196 ? -3.467 -7.118 25.659 1.00 15.03 196 LYS A C 1
ATOM 1406 O O . LYS A 1 196 ? -2.604 -6.642 24.920 1.00 20.15 196 LYS A O 1
ATOM 1412 N N . LYS A 1 197 ? -3.137 -7.827 26.750 1.00 20.91 197 LYS A N 1
ATOM 1413 C CA . LYS A 1 197 ? -1.723 -8.050 27.081 1.00 21.51 197 LYS A CA 1
ATOM 1414 C C . LYS A 1 197 ? -1.026 -8.949 26.059 1.00 24.37 197 LYS A C 1
ATOM 1415 O O . LYS A 1 197 ? 0.159 -8.751 25.770 1.00 22.27 197 LYS A O 1
ATOM 1421 N N . LYS A 1 198 ? -1.738 -9.923 25.492 1.00 18.08 198 LYS A N 1
ATOM 1422 C CA . LYS A 1 198 ? -1.161 -10.842 24.518 1.00 14.11 198 LYS A CA 1
ATOM 1423 C C . LYS A 1 198 ? -1.371 -10.400 23.081 1.00 18.12 198 LYS A C 1
ATOM 1424 O O . LYS A 1 198 ? -0.923 -11.096 22.169 1.00 19.91 198 LYS A O 1
ATOM 1430 N N . ASN A 1 199 ? -2.038 -9.270 22.856 1.00 16.54 199 ASN A N 1
ATOM 1431 C CA . ASN A 1 199 ? -2.303 -8.766 21.509 1.00 17.34 199 ASN A CA 1
ATOM 1432 C C . ASN A 1 199 ? -3.194 -9.727 20.713 1.00 12.85 199 ASN A C 1
ATOM 1433 O O . ASN A 1 199 ? -3.050 -9.880 19.500 1.00 14.24 199 ASN A O 1
ATOM 1438 N N . ILE A 1 200 ? -4.121 -10.383 21.409 1.00 15.77 200 ILE A N 1
ATOM 1439 C CA . ILE A 1 200 ? -5.205 -11.140 20.783 1.00 13.33 200 ILE A CA 1
ATOM 1440 C C . ILE A 1 200 ? -6.396 -10.202 20.589 1.00 14.64 200 ILE A C 1
ATOM 1441 O O . ILE A 1 200 ? -6.899 -9.620 21.558 1.00 14.04 200 ILE A O 1
ATOM 1446 N N . VAL A 1 201 ? -6.848 -10.047 19.345 1.00 9.55 201 VAL A N 1
ATOM 1447 C CA . VAL A 1 201 ? -8.002 -9.196 19.052 1.00 8.02 201 VAL A CA 1
ATOM 1448 C C . VAL A 1 201 ? -9.303 -9.941 19.343 1.00 9.37 201 VAL A C 1
ATOM 1449 O O . VAL A 1 201 ? -9.530 -11.018 18.775 1.00 8.32 201 VAL A O 1
ATOM 1453 N N . PRO A 1 202 ? -10.185 -9.417 20.190 1.00 12.18 202 PRO A N 1
ATOM 1454 C CA . PRO A 1 202 ? -11.515 -10.013 20.294 1.00 6.63 202 PRO A CA 1
ATOM 1455 C C . PRO A 1 202 ? -12.333 -9.660 19.069 1.00 6.45 202 PRO A C 1
ATOM 1456 O O . PRO A 1 202 ? -12.222 -8.564 18.525 1.00 7.64 202 PRO A O 1
ATOM 1460 N N . THR A 1 203 ? -13.151 -10.600 18.617 1.00 6.39 203 THR A N 1
ATOM 1461 C CA . THR A 1 203 ? -14.193 -10.273 17.665 1.00 5.06 203 THR A CA 1
ATOM 1462 C C . THR A 1 203 ? -15.521 -10.660 18.295 1.00 4.68 203 THR A C 1
ATOM 1463 O O . THR A 1 203 ? -15.597 -11.604 19.086 1.00 5.84 203 THR A O 1
ATOM 1467 N N . SER A 1 204 ? -16.556 -9.894 17.986 1.00 5.00 204 SER A N 1
ATOM 1468 C CA . SER A 1 204 ? -17.835 -10.007 18.671 1.00 3.23 204 SER A CA 1
ATOM 1469 C C . SER A 1 204 ? -18.876 -10.673 17.784 1.00 4.42 204 SER A C 1
ATOM 1470 O O . SER A 1 204 ? -19.048 -10.291 16.624 1.00 5.16 204 SER A O 1
ATOM 1473 N N . TYR A 1 205 ? -19.591 -11.639 18.346 1.00 4.93 205 TYR A N 1
ATOM 1474 C CA . TYR A 1 205 ? -20.880 -12.039 17.817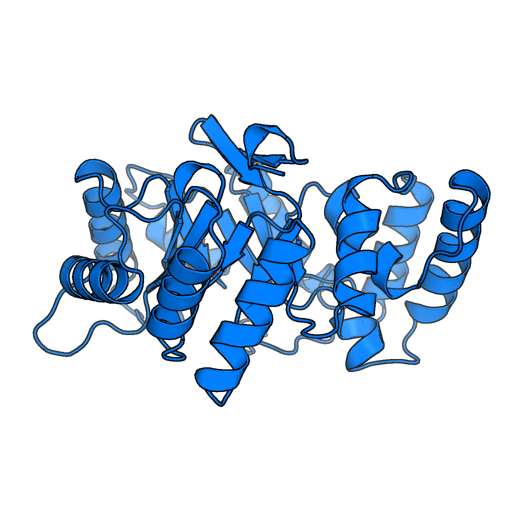 1.00 6.62 205 TYR A CA 1
ATOM 1475 C C . TYR A 1 205 ? -21.911 -11.731 18.889 1.00 4.79 205 TYR A C 1
ATOM 1476 O O . TYR A 1 205 ? -21.574 -11.555 20.062 1.00 4.40 205 TYR A O 1
ATOM 1485 N N . GLY A 1 206 ? -23.168 -11.646 18.485 1.00 4.85 206 GLY A N 1
ATOM 1486 C CA . GLY A 1 206 ? -24.198 -11.331 19.457 1.00 7.25 206 GLY A CA 1
ATOM 1487 C C . GLY A 1 206 ? -24.244 -9.881 19.884 1.00 8.81 206 GLY A C 1
ATOM 1488 O O . GLY A 1 206 ? -24.836 -9.573 20.929 1.00 7.84 206 GLY A O 1
ATOM 1489 N N . GLY A 1 207 ? -23.656 -8.975 19.095 1.00 4.77 207 GLY A N 1
ATOM 1490 C CA . GLY A 1 207 ? -23.576 -7.566 19.461 1.00 4.99 207 GLY A CA 1
ATOM 1491 C C . GLY A 1 207 ? -24.913 -6.873 19.689 1.00 10.35 207 GLY A C 1
ATOM 1492 O O . GLY A 1 207 ? -24.962 -5.857 20.396 1.00 7.15 207 GLY A O 1
ATOM 1493 N N . LEU A 1 208 ? -26.000 -7.394 19.123 1.00 7.18 208 LEU A N 1
ATOM 1494 C CA . LEU A 1 208 ? -27.311 -6.776 19.278 1.00 8.18 208 LEU A CA 1
ATOM 1495 C C . LEU A 1 208 ? -28.142 -7.404 20.390 1.00 10.35 208 LEU A C 1
ATOM 1496 O O . LEU A 1 208 ? -29.266 -6.953 20.631 1.00 12.89 208 LEU A O 1
ATOM 1501 N N . THR A 1 209 ? -27.615 -8.419 21.074 1.00 8.21 209 THR A N 1
ATOM 1502 C CA . THR A 1 209 ? -28.324 -9.099 22.161 1.00 10.36 209 THR A CA 1
ATOM 1503 C C . THR A 1 209 ? -29.100 -8.178 23.101 1.00 12.12 209 THR A C 1
ATOM 1504 O O . THR A 1 209 ? -30.261 -8.494 23.394 1.00 15.12 209 THR A O 1
ATOM 1508 N N . PRO A 1 210 ? -28.552 -7.052 23.595 1.00 11.03 210 PRO A N 1
ATOM 1509 C CA . PRO A 1 210 ? -29.330 -6.212 24.529 1.00 13.19 210 PRO A CA 1
ATOM 1510 C C . PRO A 1 210 ? -30.697 -5.813 24.018 1.00 15.26 210 PRO A C 1
ATOM 1511 O O . PRO A 1 210 ? -31.654 -5.823 24.800 1.00 18.75 210 PRO A O 1
ATOM 1515 N N . ILE A 1 211 ? -30.839 -5.478 22.737 1.00 10.06 211 ILE A N 1
ATOM 1516 C CA . ILE A 1 211 ? -32.122 -4.986 22.262 1.00 13.98 211 ILE A CA 1
ATOM 1517 C C . ILE A 1 211 ? -32.932 -6.036 21.513 1.00 18.65 211 ILE A C 1
ATOM 1518 O O . ILE A 1 211 ? -34.143 -5.845 21.330 1.00 18.82 211 ILE A O 1
ATOM 1523 N N . VAL A 1 212 ? -32.320 -7.135 21.090 1.00 13.91 212 VAL A N 1
ATOM 1524 C CA . VAL A 1 212 ? -33.063 -8.187 20.403 1.00 20.35 212 VAL A CA 1
ATOM 1525 C C . VAL A 1 212 ? -33.643 -9.180 21.396 1.00 17.30 212 VAL A C 1
ATOM 1526 O O . VAL A 1 212 ? -34.772 -9.644 21.239 1.00 24.38 212 VAL A O 1
ATOM 1530 N N . ARG A 1 213 ? -32.898 -9.483 22.450 1.00 18.17 213 ARG A N 1
ATOM 1531 C CA . ARG A 1 213 ? -33.311 -10.484 23.411 1.00 17.61 213 ARG A CA 1
ATOM 1532 C C . ARG A 1 213 ? -33.695 -9.912 24.769 1.00 21.16 213 ARG A C 1
ATOM 1533 O O . ARG A 1 213 ? -34.402 -10.587 25.522 1.00 21.79 213 ARG A O 1
ATOM 1541 N N . PHE A 1 214 ? -33.282 -8.687 25.095 1.00 16.32 214 PHE A N 1
ATOM 1542 C CA . PHE A 1 214 ? -33.519 -8.148 26.437 1.00 20.68 214 PHE A CA 1
ATOM 1543 C C . PHE A 1 214 ? -33.966 -6.695 26.372 1.00 19.02 214 PHE A C 1
ATOM 1544 O O . PHE A 1 214 ? -33.599 -5.876 27.221 1.00 19.72 214 PHE A O 1
ATOM 1552 N N . LYS A 1 215 ? -34.755 -6.356 25.357 1.00 14.57 215 LYS A N 1
ATOM 1553 C CA . LYS A 1 215 ? -35.284 -5.006 25.230 1.00 23.48 215 LYS A CA 1
ATOM 1554 C C . LYS A 1 215 ? -35.963 -4.597 26.531 1.00 24.83 215 LYS A C 1
ATOM 1555 O O . LYS A 1 215 ? -36.673 -5.392 27.153 1.00 20.51 215 LYS A O 1
ATOM 1561 N N . GLY A 1 216 ? -35.688 -3.376 26.977 1.00 26.67 216 GLY A N 1
ATOM 1562 C CA . GLY A 1 216 ? -36.206 -2.906 28.244 1.00 24.78 216 GLY A CA 1
ATOM 1563 C C . GLY A 1 216 ? -35.243 -2.982 29.408 1.00 23.92 216 GLY A C 1
ATOM 1564 O O . GLY A 1 216 ? -35.622 -2.605 30.521 1.00 24.44 216 GLY A O 1
ATOM 1565 N N . GLY A 1 217 ? -34.018 -3.467 29.196 1.00 21.84 217 GLY A N 1
ATOM 1566 C CA . GLY A 1 217 ? -33.005 -3.417 30.224 1.00 17.38 217 GLY A CA 1
ATOM 1567 C C . GLY A 1 217 ? -32.399 -2.038 30.342 1.00 14.55 217 GLY A C 1
ATOM 1568 O O . GLY A 1 217 ? -32.775 -1.097 29.639 1.00 17.08 217 GLY A O 1
ATOM 1569 N N . PRO A 1 218 ? -31.409 -1.908 31.233 1.00 13.02 218 PRO A N 1
ATOM 1570 C CA . PRO A 1 218 ? -30.861 -0.574 31.542 1.00 15.34 218 PRO A CA 1
ATOM 1571 C C . PRO A 1 218 ? -30.063 0.070 30.423 1.00 17.51 218 PRO A C 1
ATOM 1572 O O . PRO A 1 218 ? -29.812 1.279 30.498 1.00 11.45 218 PRO A O 1
ATOM 1576 N N . VAL A 1 219 ? -29.625 -0.672 29.406 1.00 10.75 219 VAL A N 1
ATOM 1577 C CA . VAL A 1 219 ? -28.838 -0.021 28.366 1.00 11.34 219 VAL A CA 1
ATOM 1578 C C . VAL A 1 219 ? -29.718 0.776 27.402 1.00 11.76 219 VAL A C 1
ATOM 1579 O O . VAL A 1 219 ? -29.225 1.710 26.752 1.00 11.76 219 VAL A O 1
ATOM 1583 N N . ASP A 1 220 ? -31.014 0.458 27.312 1.00 9.22 220 ASP A N 1
ATOM 1584 C CA . ASP A 1 220 ? -31.842 1.012 26.238 1.00 13.00 220 ASP A CA 1
ATOM 1585 C C . ASP A 1 220 ? -31.898 2.534 26.244 1.00 12.26 220 ASP A C 1
ATOM 1586 O O . ASP A 1 220 ? -31.619 3.138 25.191 1.00 13.21 220 ASP A O 1
ATOM 1591 N N . PRO A 1 221 ? -32.238 3.214 27.350 1.00 11.93 221 PRO A N 1
ATOM 1592 C CA . PRO A 1 221 ? -32.284 4.686 27.296 1.00 13.25 221 PRO A CA 1
ATOM 1593 C C . PRO A 1 221 ? -30.931 5.301 26.995 1.00 12.59 221 PRO A C 1
ATOM 1594 O O . PRO A 1 221 ? -30.860 6.357 26.357 1.00 9.72 221 PRO A O 1
ATOM 1598 N N . VAL A 1 222 ? -29.846 4.651 27.419 1.00 11.70 222 VAL A N 1
ATOM 1599 C CA . VAL A 1 222 ? -28.511 5.139 27.095 1.00 8.89 222 VAL A CA 1
ATOM 1600 C C . VAL A 1 222 ? -28.263 5.052 25.590 1.00 8.86 222 VAL A C 1
ATOM 1601 O O . VAL A 1 222 ? -27.763 6.000 24.969 1.00 7.14 222 VAL A O 1
ATOM 1605 N N . LEU A 1 223 ? -28.616 3.914 24.983 1.00 8.67 223 LEU A N 1
ATOM 1606 C CA . LEU A 1 223 ? -28.490 3.779 23.531 1.00 7.52 223 LEU A CA 1
ATOM 1607 C C . LEU A 1 223 ? -29.347 4.811 22.809 1.00 8.07 223 LEU A C 1
ATOM 1608 O O . LEU A 1 223 ? -28.920 5.399 21.804 1.00 7.23 223 LEU A O 1
ATOM 1613 N N . ALA A 1 224 ? -30.555 5.049 23.312 1.00 6.39 224 ALA A N 1
ATOM 1614 C CA . ALA A 1 224 ? -31.429 6.040 22.690 1.00 9.70 224 ALA A CA 1
ATOM 1615 C C . ALA A 1 224 ? -30.810 7.430 22.751 1.00 7.23 224 ALA A C 1
ATOM 1616 O O . ALA A 1 224 ? -30.840 8.173 21.765 1.00 10.97 224 ALA A O 1
ATOM 1618 N N . SER A 1 225 ? -30.232 7.799 23.894 1.00 8.83 225 SER A N 1
ATOM 1619 C CA . SER A 1 225 ? -29.617 9.120 24.019 1.00 10.42 225 SER A CA 1
ATOM 1620 C C . SER A 1 225 ? -28.444 9.264 23.056 1.00 11.65 225 SER A C 1
ATOM 1621 O O . SER A 1 225 ? -28.292 10.290 22.387 1.00 8.99 225 SER A O 1
ATOM 1624 N N . ILE A 1 226 ? -27.591 8.243 22.986 1.00 8.52 226 ILE A N 1
ATOM 1625 C CA . ILE A 1 226 ? -26.401 8.340 22.157 1.00 9.05 226 ILE A CA 1
ATOM 1626 C C . ILE A 1 226 ? -26.777 8.332 20.685 1.00 6.85 226 ILE A C 1
ATOM 1627 O O . ILE A 1 226 ? -26.186 9.061 19.876 1.00 9.66 226 ILE A O 1
ATOM 1632 N N . ALA A 1 227 ? -27.745 7.496 20.306 1.00 8.28 227 ALA A N 1
AT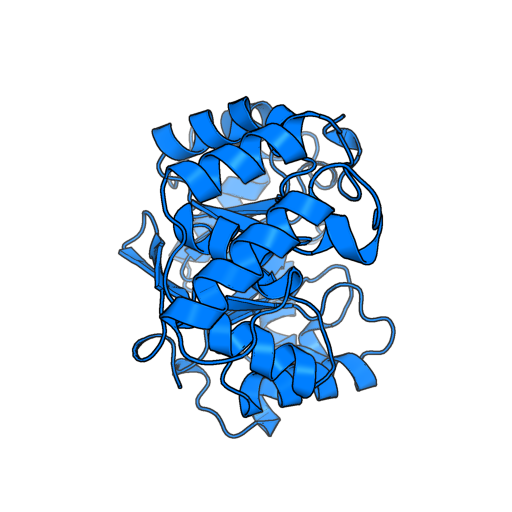OM 1633 C CA . ALA A 1 227 ? -28.179 7.469 18.914 1.00 10.00 227 ALA A CA 1
ATOM 1634 C C . A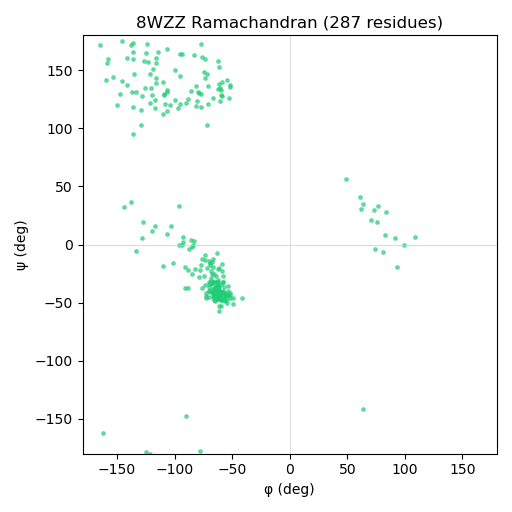LA A 1 227 ? -28.642 8.846 18.466 1.00 12.16 227 ALA A C 1
ATOM 1635 O O . ALA A 1 227 ? -28.313 9.295 17.362 1.00 12.40 227 ALA A O 1
ATOM 1637 N N . SER A 1 228 ? -29.377 9.552 19.329 1.00 12.28 228 SER A N 1
ATOM 1638 C CA . SER A 1 228 ? -29.770 10.915 18.998 1.00 14.16 228 SER A CA 1
ATOM 1639 C C . SER A 1 228 ? -28.545 11.793 18.787 1.00 11.44 228 SER A C 1
ATOM 1640 O O . SER A 1 228 ? -28.473 12.543 17.813 1.00 15.23 228 SER A O 1
ATOM 1643 N N . ARG A 1 229 ? -27.546 11.684 19.666 1.00 14.21 229 ARG A N 1
ATOM 1644 C CA . ARG A 1 229 ? -26.337 12.483 19.502 1.00 13.13 229 ARG A CA 1
ATOM 1645 C C . ARG A 1 229 ? -25.632 12.158 18.188 1.00 14.20 229 ARG A C 1
ATOM 1646 O O . ARG A 1 229 ? -25.364 13.051 17.376 1.00 15.45 229 ARG A O 1
ATOM 1654 N N . VAL A 1 230 ? -25.272 10.884 17.990 1.00 9.73 230 VAL A N 1
ATOM 1655 C CA . VAL A 1 230 ? -24.580 10.489 16.765 1.00 9.14 230 VAL A CA 1
ATOM 1656 C C . VAL A 1 230 ? -25.388 10.914 15.540 1.00 11.24 230 VAL A C 1
ATOM 1657 O O . VAL A 1 230 ? -24.832 11.408 14.553 1.00 10.90 230 VAL A O 1
ATOM 1661 N N . GLY A 1 231 ? -26.707 10.716 15.583 1.00 12.12 231 GLY A N 1
ATOM 1662 C CA . GLY A 1 231 ? -27.539 11.106 14.455 1.00 13.86 231 GLY A CA 1
ATOM 1663 C C . GLY A 1 231 ? -27.460 12.590 14.138 1.00 17.03 231 GLY A C 1
ATOM 1664 O O . GLY A 1 231 ? -27.393 12.981 12.970 1.00 14.43 231 GLY A O 1
ATOM 1665 N N . THR A 1 232 ? -27.449 13.441 15.169 1.00 17.48 232 THR A N 1
ATOM 1666 C CA . THR A 1 232 ? -27.354 14.875 14.894 1.00 18.02 232 THR A CA 1
ATOM 1667 C C . THR A 1 232 ? -25.975 15.232 14.365 1.00 19.16 232 THR A C 1
ATOM 1668 O O . THR A 1 232 ? -25.843 16.093 13.488 1.00 19.57 232 THR A O 1
ATOM 1672 N N . THR A 1 233 ? -24.930 14.582 14.873 1.00 16.51 233 THR A N 1
ATOM 1673 C CA . THR A 1 233 ? -23.604 14.827 14.313 1.00 17.25 233 THR A CA 1
ATOM 1674 C C . THR A 1 233 ? -23.527 14.373 12.861 1.00 19.47 233 THR A C 1
ATOM 1675 O O . THR A 1 233 ? -22.928 15.056 12.027 1.00 24.89 233 THR A O 1
ATOM 1679 N N . ALA A 1 234 ? -24.118 13.220 12.539 1.00 14.24 234 ALA A N 1
ATOM 1680 C CA . ALA A 1 234 ? -23.992 12.667 11.195 1.00 13.37 234 ALA A CA 1
ATOM 1681 C C . ALA A 1 234 ? -24.976 13.269 10.201 1.00 18.03 234 ALA A C 1
ATOM 1682 O O . ALA A 1 234 ? -24.757 13.159 8.993 1.00 16.63 234 ALA A O 1
ATOM 1684 N N . GLY A 1 235 ? -26.070 13.862 10.672 1.00 16.13 235 GLY A N 1
ATOM 1685 C CA . GLY A 1 235 ? -27.093 14.331 9.763 1.00 17.79 235 GLY A CA 1
ATOM 1686 C C . GLY A 1 235 ? -27.965 13.235 9.197 1.00 21.44 235 GLY A C 1
ATOM 1687 O O . GLY A 1 235 ? -28.408 13.332 8.050 1.00 23.56 235 GLY A O 1
ATOM 1688 N N . GLN A 1 236 ? -28.218 12.181 9.965 1.00 21.11 236 GLN A N 1
ATOM 1689 C CA . GLN A 1 236 ? -29.096 11.109 9.522 1.00 19.84 236 GLN A CA 1
ATOM 1690 C C . GLN A 1 236 ? -29.599 10.389 10.758 1.00 19.44 236 GLN A C 1
ATOM 1691 O O . GLN A 1 236 ? -28.993 10.473 11.823 1.00 23.39 236 GLN A O 1
ATOM 1697 N N . SER A 1 237 ? -30.706 9.670 10.609 1.00 18.31 237 SER A N 1
ATOM 1698 C CA . SER A 1 237 ? -31.242 8.928 11.739 1.00 18.11 237 SER A CA 1
ATOM 1699 C C . SER A 1 237 ? -30.350 7.738 12.067 1.00 17.82 237 SER A C 1
ATOM 1700 O O . SER A 1 237 ? -29.881 7.019 11.176 1.00 15.21 237 SER A O 1
ATOM 1703 N N . VAL A 1 238 ? -30.110 7.543 13.360 1.00 15.07 238 VAL A N 1
ATOM 1704 C CA . VAL A 1 238 ? -29.258 6.475 13.865 1.00 13.07 238 VAL A CA 1
ATOM 1705 C C . VAL A 1 238 ? -30.066 5.681 14.878 1.00 10.45 238 VAL A C 1
ATOM 1706 O O . VAL A 1 238 ? -30.758 6.260 15.720 1.00 11.29 238 VAL A O 1
ATOM 1710 N N . SER A 1 239 ? -29.994 4.360 14.786 1.00 8.55 239 SER A N 1
ATOM 1711 C CA . SER A 1 239 ? -30.758 3.462 15.636 1.00 9.77 239 SER A CA 1
ATOM 1712 C C . SER A 1 239 ? -29.943 3.007 16.836 1.00 10.78 239 SER A C 1
ATOM 1713 O O . SER A 1 239 ? -28.715 3.093 16.852 1.00 9.16 239 SER A O 1
ATOM 1716 N N . GLU A 1 240 ? -30.648 2.469 17.831 1.00 8.08 240 GLU A N 1
ATOM 1717 C CA . GLU A 1 240 ? -29.968 1.920 18.999 1.00 8.65 240 GLU A CA 1
ATOM 1718 C C . GLU A 1 240 ? -29.063 0.759 18.606 1.00 10.56 240 GLU A C 1
ATOM 1719 O O . GLU A 1 240 ? -27.991 0.572 19.196 1.00 5.53 240 GLU A O 1
ATOM 1725 N N . GLY A 1 241 ? -29.496 -0.051 17.634 1.00 8.05 241 GLY A N 1
ATOM 1726 C CA . GLY A 1 241 ? -28.641 -1.128 17.146 1.00 7.85 241 GLY A CA 1
ATOM 1727 C C . GLY A 1 241 ? -27.331 -0.623 16.576 1.00 5.86 241 GLY A C 1
ATOM 1728 O O . GLY A 1 241 ? -26.274 -1.217 16.799 1.00 9.98 241 GLY A O 1
ATOM 1729 N N . GLN A 1 242 ? -27.379 0.474 15.826 1.00 8.09 242 GLN A N 1
ATOM 1730 C CA . GLN A 1 242 ? -26.147 1.030 15.274 1.00 8.44 242 GLN A CA 1
ATOM 1731 C C . GLN A 1 242 ? -25.206 1.532 16.370 1.00 7.81 242 GLN A C 1
ATOM 1732 O O . GLN A 1 242 ? -23.984 1.401 16.240 1.00 6.20 242 GLN A O 1
ATOM 1738 N N . VAL A 1 243 ? -25.747 2.109 17.445 1.00 7.07 243 VAL A N 1
ATOM 1739 C CA . VAL A 1 243 ? -24.903 2.509 18.577 1.00 7.13 243 VAL A CA 1
ATOM 1740 C C . VAL A 1 243 ? -24.221 1.297 19.198 1.00 4.72 243 VAL A C 1
ATOM 1741 O O . VAL A 1 243 ? -23.051 1.364 19.601 1.00 5.74 243 VAL A O 1
ATOM 1745 N N . LEU A 1 244 ? -24.933 0.170 19.302 1.00 4.56 244 LEU A N 1
ATOM 1746 C CA . LEU A 1 244 ? -24.285 -1.021 19.843 1.00 4.10 244 LEU A CA 1
ATOM 1747 C C . LEU A 1 244 ? -23.085 -1.429 18.993 1.00 4.33 244 LEU A C 1
ATOM 1748 O O . LEU A 1 244 ? -22.077 -1.914 19.521 1.00 2.58 244 LEU A O 1
ATOM 1753 N N . GLN A 1 245 ? -23.159 -1.219 17.681 1.00 5.68 245 GLN A N 1
ATOM 1754 C CA . GLN A 1 245 ? -22.010 -1.529 16.840 1.00 6.85 245 GLN A CA 1
ATOM 1755 C C . GLN A 1 245 ? -20.912 -0.478 16.956 1.00 4.16 245 GLN A C 1
ATOM 1756 O O . GLN A 1 245 ? -19.724 -0.811 16.883 1.00 2.95 245 GLN A O 1
ATOM 1762 N N . LEU A 1 246 ? -21.293 0.793 17.076 1.00 5.06 246 LEU A N 1
ATOM 1763 C CA . LEU A 1 246 ? -20.307 1.849 17.290 1.00 3.70 246 LEU A CA 1
ATOM 1764 C C . LEU A 1 246 ? -19.561 1.649 18.601 1.00 3.14 246 LEU A C 1
ATOM 1765 O O . LEU A 1 246 ? -18.391 2.026 18.717 1.00 5.46 246 LEU A O 1
ATOM 1770 N N . TRP A 1 247 ? -20.230 1.080 19.599 1.00 3.52 247 TRP A N 1
ATOM 1771 C CA . TRP A 1 247 ? -19.572 0.728 20.851 1.00 3.76 247 TRP A CA 1
ATOM 1772 C C . TRP A 1 247 ? -18.473 -0.297 20.604 1.00 5.59 247 TRP A C 1
ATOM 1773 O O . TRP A 1 247 ? -17.349 -0.160 21.112 1.00 2.88 247 TRP A O 1
ATOM 1784 N N . LEU A 1 248 ? -18.770 -1.309 19.786 1.00 2.63 248 LEU A N 1
ATOM 1785 C CA . LEU A 1 248 ? -17.740 -2.264 19.390 1.00 4.79 248 LEU A CA 1
ATOM 1786 C C . LEU A 1 248 ? -16.649 -1.587 18.565 1.00 3.34 248 LEU A C 1
ATOM 1787 O O . LEU A 1 248 ? -15.457 -1.862 18.756 1.00 3.92 248 LEU A O 1
ATOM 1792 N N . ARG A 1 249 ? -17.038 -0.711 17.634 1.00 2.75 249 ARG A N 1
ATOM 1793 C CA . ARG A 1 249 ? -16.051 -0.023 16.806 1.00 3.66 249 ARG A CA 1
ATOM 1794 C C . ARG A 1 249 ? -15.117 0.819 17.662 1.00 5.35 249 ARG A C 1
ATOM 1795 O O . ARG A 1 249 ? -13.907 0.858 17.419 1.00 5.88 249 ARG A O 1
ATOM 1803 N N . ALA A 1 250 ? -15.662 1.488 18.681 1.00 6.37 250 ALA A N 1
ATOM 1804 C CA . ALA A 1 250 ? -14.831 2.330 19.536 1.00 7.20 250 ALA A CA 1
ATOM 1805 C C . ALA A 1 250 ? -13.801 1.517 20.293 1.00 11.18 250 ALA A C 1
ATOM 1806 O O . ALA A 1 250 ? -12.706 2.014 20.574 1.00 11.19 250 ALA A O 1
ATOM 1808 N N . LYS A 1 251 ? -14.133 0.281 20.646 1.00 7.40 251 LYS A N 1
ATOM 1809 C CA . LYS A 1 251 ? -13.205 -0.599 21.335 1.00 10.53 251 LYS A CA 1
ATOM 1810 C C . LYS A 1 251 ? -12.273 -1.335 20.391 1.00 9.26 251 LYS A C 1
ATOM 1811 O O . LYS A 1 251 ? -11.410 -2.080 20.864 1.00 10.69 251 LYS A O 1
ATOM 1817 N N . GLY A 1 252 ? -12.416 -1.139 19.080 1.00 8.01 252 GLY A N 1
ATOM 1818 C CA . GLY A 1 252 ? -11.564 -1.819 18.115 1.00 9.51 252 GLY A CA 1
ATOM 1819 C C . GLY A 1 252 ? -11.875 -3.294 17.955 1.00 11.00 252 GLY A C 1
ATOM 1820 O O . GLY A 1 252 ? -10.980 -4.083 17.637 1.00 7.29 252 GLY A O 1
ATOM 1821 N N . ILE A 1 253 ? -13.127 -3.687 18.162 1.00 5.13 253 ILE A N 1
ATOM 1822 C CA . ILE A 1 253 ? -13.562 -5.075 18.164 1.00 5.30 253 ILE A CA 1
ATOM 1823 C C . ILE A 1 253 ? -14.413 -5.295 16.916 1.00 5.11 253 ILE A C 1
ATOM 1824 O O . ILE A 1 253 ? -15.512 -4.728 16.817 1.00 4.46 253 ILE A O 1
ATOM 1829 N N . PRO A 1 254 ? -13.953 -6.087 15.952 1.00 5.16 254 PRO A N 1
ATOM 1830 C CA . PRO A 1 254 ? -14.790 -6.367 14.778 1.00 5.52 254 PRO A CA 1
ATOM 1831 C C . PRO A 1 254 ? -16.144 -6.905 15.202 1.00 5.41 254 PRO A C 1
ATOM 1832 O O . PRO A 1 254 ? -16.254 -7.659 16.172 1.00 4.45 254 PRO A O 1
ATOM 1836 N N . ALA A 1 255 ? -17.181 -6.480 14.480 1.00 6.23 255 ALA A N 1
ATOM 1837 C CA . ALA A 1 255 ? -18.567 -6.860 14.737 1.00 6.90 255 ALA A CA 1
ATOM 1838 C C . ALA A 1 255 ? -19.027 -7.846 13.672 1.00 8.73 255 ALA A C 1
ATOM 1839 O O . ALA A 1 255 ? -19.146 -7.484 12.499 1.00 8.97 255 ALA A O 1
ATOM 1841 N N . ILE A 1 256 ? -19.324 -9.071 14.083 1.00 6.43 256 ILE A N 1
ATOM 1842 C CA . ILE A 1 256 ? -19.938 -10.055 13.204 1.00 6.57 256 ILE A CA 1
ATOM 1843 C C . ILE A 1 256 ? -21.436 -9.994 13.430 1.00 9.33 256 ILE A C 1
ATOM 1844 O O . ILE A 1 256 ? -21.909 -10.182 14.562 1.00 6.38 256 ILE A O 1
ATOM 1849 N N . THR A 1 257 ? -22.171 -9.706 12.360 1.00 11.46 257 THR A N 1
ATOM 1850 C CA . THR A 1 257 ? -23.617 -9.545 12.373 1.00 11.48 257 THR A CA 1
ATOM 1851 C C . THR A 1 257 ? -24.276 -10.748 11.708 1.00 15.94 257 THR A C 1
ATOM 1852 O O . THR A 1 257 ? -23.621 -11.577 11.061 1.00 8.74 257 THR A O 1
ATOM 1856 N N . THR A 1 258 ? -25.601 -10.833 11.874 1.00 17.82 258 THR A N 1
ATOM 1857 C CA . THR A 1 258 ? -26.381 -11.939 11.334 1.00 18.54 258 THR A CA 1
ATOM 1858 C C . THR A 1 258 ? -27.655 -11.541 10.597 1.00 22.08 258 THR A C 1
ATOM 1859 O O . THR A 1 258 ? -28.297 -12.422 10.013 1.00 28.65 258 THR A O 1
ATOM 1863 N N . SER A 1 259 ? -28.042 -10.263 10.589 1.00 19.79 259 SER A N 1
ATOM 1864 C CA . SER A 1 259 ? -29.325 -9.894 9.987 1.00 38.75 259 SER A CA 1
ATOM 1865 C C . SER A 1 259 ? -29.380 -10.204 8.495 1.00 39.99 259 SER A C 1
ATOM 1866 O O . SER A 1 259 ? -28.477 -9.843 7.734 1.00 38.15 259 SER A O 1
ATOM 1869 N N . SER A 1 260 ? -30.493 -10.814 8.078 1.00 43.47 260 SER A N 1
ATOM 1870 C CA . SER A 1 260 ? -30.751 -11.116 6.674 1.00 42.54 260 SER A CA 1
ATOM 1871 C C . SER A 1 260 ? -31.240 -9.901 5.880 1.00 42.32 260 SER A C 1
ATOM 1872 O O . SER A 1 260 ? -31.002 -9.824 4.667 1.00 37.10 260 SER A O 1
ATOM 1875 N N . LYS A 1 261 ? -31.905 -8.949 6.537 1.00 37.02 261 LYS A N 1
ATOM 1876 C CA . LYS A 1 261 ? -32.705 -7.936 5.855 1.00 32.69 261 LYS A CA 1
ATOM 1877 C C . LYS A 1 261 ? -31.823 -6.833 5.284 1.00 27.01 261 LYS A C 1
ATOM 1878 O O . LYS A 1 261 ? -30.979 -6.276 5.989 1.00 32.12 261 LYS A O 1
ATOM 1884 N N . GLU A 1 262 ? -32.036 -6.501 4.008 1.00 25.59 262 GLU A N 1
ATOM 1885 C CA . GLU A 1 262 ? -31.202 -5.494 3.352 1.00 31.84 262 GLU A CA 1
ATOM 1886 C C . GLU A 1 262 ? -31.226 -4.164 4.091 1.00 32.19 262 GLU A C 1
ATOM 1887 O O . GLU A 1 262 ? -30.214 -3.449 4.126 1.00 25.58 262 GLU A O 1
ATOM 1893 N N . GLU A 1 263 ? -32.387 -3.791 4.642 1.00 36.99 263 GLU A N 1
ATOM 1894 C CA . GLU A 1 263 ? -32.487 -2.522 5.356 1.00 33.79 263 GLU A CA 1
ATOM 1895 C C . GLU A 1 263 ? -31.611 -2.529 6.603 1.00 28.69 263 GLU A C 1
ATOM 1896 O O . GLU A 1 263 ? -30.905 -1.553 6.877 1.00 30.38 263 GLU A O 1
ATOM 1902 N N . ARG A 1 264 ? -31.607 -3.634 7.348 1.00 28.83 264 ARG A N 1
ATOM 1903 C CA . ARG A 1 264 ? -30.693 -3.740 8.476 1.00 24.97 264 ARG A CA 1
ATOM 1904 C C . ARG A 1 264 ? -29.249 -3.869 8.003 1.00 24.22 264 ARG A C 1
ATOM 1905 O O . ARG A 1 264 ? -28.351 -3.252 8.585 1.00 21.45 264 ARG A O 1
ATOM 1913 N N . ILE A 1 265 ? -28.998 -4.642 6.938 1.00 22.19 265 ILE A N 1
ATOM 1914 C CA . ILE A 1 265 ? -27.625 -4.751 6.441 1.00 21.52 265 ILE A CA 1
ATOM 1915 C C . ILE A 1 265 ? -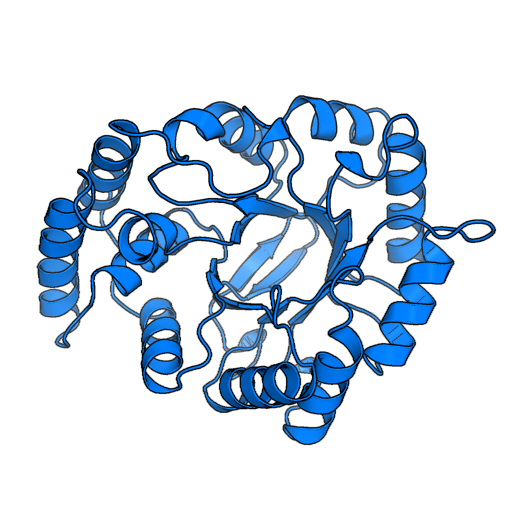27.097 -3.379 6.048 1.00 13.96 265 ILE A C 1
ATOM 1916 O O . ILE A 1 265 ? -25.945 -3.042 6.335 1.00 13.24 265 ILE A O 1
ATOM 1921 N N . LYS A 1 266 ? -27.939 -2.556 5.415 1.00 16.48 266 LYS A N 1
ATOM 1922 C CA . LYS A 1 266 ? -27.538 -1.192 5.070 1.00 15.94 266 LYS A CA 1
ATOM 1923 C C . LYS A 1 266 ? -27.225 -0.368 6.320 1.00 19.54 266 LYS A C 1
ATOM 1924 O O . LYS A 1 266 ? -26.298 0.459 6.318 1.00 12.24 266 LYS A O 1
ATOM 1930 N N . GLU A 1 267 ? -27.989 -0.579 7.397 1.00 17.33 267 GLU A N 1
ATOM 1931 C CA . GLU A 1 267 ? -27.690 0.100 8.654 1.00 20.73 267 GLU A CA 1
ATOM 1932 C C . GLU A 1 267 ? -26.328 -0.319 9.193 1.00 15.62 267 GLU A C 1
ATOM 1933 O O . GLU A 1 267 ? -25.557 0.522 9.657 1.00 13.73 267 GLU A O 1
ATOM 1939 N N . TYR A 1 268 ? -26.032 -1.627 9.169 1.00 13.03 268 TYR A N 1
ATOM 1940 C CA . TYR A 1 268 ? -24.727 -2.104 9.634 1.00 15.99 268 TYR A CA 1
ATOM 1941 C C . TYR A 1 268 ? -23.606 -1.417 8.876 1.00 16.45 268 TYR A C 1
ATOM 1942 O O . TYR A 1 268 ? -22.632 -0.928 9.469 1.00 11.43 268 TYR A O 1
ATOM 1951 N N . LEU A 1 269 ? -23.724 -1.396 7.547 1.00 15.04 269 LEU A N 1
ATOM 1952 C CA . LEU A 1 269 ? -22.732 -0.739 6.715 1.00 14.38 269 LEU A CA 1
ATOM 1953 C C . LEU A 1 269 ? -22.518 0.699 7.158 1.00 14.25 269 LEU A C 1
ATOM 1954 O O . LEU A 1 269 ? -21.380 1.175 7.233 1.00 17.02 269 LEU A O 1
ATOM 1959 N N . ALA A 1 270 ? -23.605 1.408 7.454 1.00 16.38 270 ALA A N 1
ATOM 1960 C CA . ALA A 1 270 ? -23.479 2.807 7.846 1.00 17.81 270 ALA A CA 1
ATOM 1961 C C . ALA A 1 270 ? -22.584 2.970 9.067 1.00 14.51 270 ALA A C 1
ATOM 1962 O O . ALA A 1 270 ? -21.865 3.968 9.174 1.00 14.35 270 ALA A O 1
ATOM 1964 N N . THR A 1 271 ? -22.582 1.993 9.979 1.00 14.76 271 THR A N 1
ATOM 1965 C CA . THR A 1 271 ? -21.807 2.154 11.208 1.00 14.55 271 THR A CA 1
ATOM 1966 C C . THR A 1 271 ? -20.306 2.116 10.961 1.00 17.59 271 THR A C 1
ATOM 1967 O O . THR A 1 271 ? -19.539 2.569 11.820 1.00 20.64 271 THR A O 1
ATOM 1971 N N . GLU A 1 272 ? -19.867 1.602 9.814 1.00 14.59 272 GLU A N 1
ATOM 1972 C CA . GLU A 1 272 ? -18.456 1.705 9.468 1.00 16.99 272 GLU A CA 1
ATOM 1973 C C . GLU A 1 272 ? -17.979 3.149 9.428 1.00 18.39 272 GLU A C 1
ATOM 1974 O O . GLU A 1 272 ? -16.811 3.421 9.735 1.00 17.78 272 GLU A O 1
ATOM 1980 N N . THR A 1 273 ? -18.854 4.089 9.051 1.00 18.69 273 THR A N 1
ATOM 1981 C CA . THR A 1 273 ? -18.440 5.474 8.852 1.00 15.68 273 THR A CA 1
ATOM 1982 C C . THR A 1 273 ? -19.290 6.494 9.603 1.00 17.59 273 THR A C 1
ATOM 1983 O O . THR A 1 273 ? -19.094 7.692 9.401 1.00 19.03 273 THR A O 1
ATOM 1987 N N . LEU A 1 274 ? -20.234 6.069 10.440 1.00 14.38 274 LEU A N 1
ATOM 1988 C CA . LEU A 1 274 ? -20.907 7.016 11.317 1.00 13.40 274 LEU A CA 1
ATOM 1989 C C . LEU A 1 274 ? -19.887 7.643 12.272 1.00 14.53 274 LEU A C 1
ATOM 1990 O O . LEU A 1 274 ? -18.822 7.072 12.517 1.00 12.09 274 LEU A O 1
ATOM 1995 N N . PRO A 1 275 ? -20.198 8.820 12.823 1.00 18.25 275 PRO A N 1
ATOM 1996 C CA . PRO A 1 275 ? -19.308 9.432 13.816 1.00 16.47 275 PRO A CA 1
ATOM 1997 C C . PRO A 1 275 ? -19.107 8.524 15.021 1.00 12.35 275 PRO A C 1
ATOM 1998 O O . PRO A 1 275 ? -20.046 7.890 15.508 1.00 12.25 275 PRO A O 1
ATOM 2002 N N . GLY A 1 276 ? -17.871 8.476 15.512 1.00 10.10 276 GLY A N 1
ATOM 2003 C CA . GLY A 1 276 ? -17.546 7.581 16.607 1.00 13.64 276 GLY A CA 1
ATOM 2004 C C . GLY A 1 276 ? -18.102 8.041 17.939 1.00 14.75 276 GLY A C 1
ATOM 2005 O O . GLY A 1 276 ? -18.434 9.209 18.144 1.00 12.81 276 GLY A O 1
ATOM 2006 N N . LEU A 1 277 ? -18.207 7.090 18.862 1.00 9.02 277 LEU A N 1
ATOM 2007 C CA . LEU A 1 277 ? -18.664 7.416 20.203 1.00 14.26 277 LEU A CA 1
ATOM 2008 C C . LEU A 1 277 ? -17.556 8.125 20.967 1.00 15.31 277 LEU A C 1
ATOM 2009 O O . LEU A 1 277 ? -16.368 7.875 20.746 1.00 14.00 277 LEU A O 1
ATOM 2014 N N . THR A 1 278 ? -17.952 9.013 21.871 1.00 14.02 278 THR A N 1
ATOM 2015 C CA . THR A 1 278 ? -16.982 9.672 22.736 1.00 14.28 278 THR A CA 1
ATOM 2016 C C . THR A 1 278 ? -16.651 8.789 23.934 1.00 16.13 278 THR A C 1
ATOM 2017 O O . THR A 1 278 ? -17.385 7.845 24.244 1.00 12.79 278 THR A O 1
ATOM 2021 N N . PRO A 1 279 ? -15.547 9.075 24.632 1.00 22.03 279 PRO A N 1
ATOM 2022 C CA . PRO A 1 279 ? -15.288 8.366 25.897 1.00 13.51 279 PRO A CA 1
ATOM 2023 C C . PRO A 1 279 ? -16.466 8.338 26.857 1.00 13.90 279 PRO A C 1
ATOM 2024 O O . PRO A 1 279 ? -16.787 7.271 27.396 1.00 14.86 279 PRO A O 1
ATOM 2028 N N . ALA A 1 280 ? -17.137 9.470 27.085 1.00 9.39 280 ALA A N 1
ATOM 2029 C CA . ALA A 1 280 ? -18.256 9.457 28.023 1.00 12.83 280 ALA A CA 1
ATOM 2030 C C . ALA A 1 280 ? -19.378 8.555 27.531 1.00 13.17 280 ALA A C 1
ATOM 2031 O O . ALA A 1 280 ? -20.091 7.951 28.343 1.00 13.09 280 ALA A O 1
ATOM 2033 N N . GLU A 1 281 ? -19.552 8.465 26.210 1.00 10.57 281 GLU A N 1
ATOM 2034 C CA . GLU A 1 281 ? -20.602 7.625 25.651 1.00 11.09 281 GLU A CA 1
ATOM 2035 C C . GLU A 1 281 ? -20.260 6.148 25.795 1.00 8.09 281 GLU A C 1
ATOM 2036 O O . GLU A 1 281 ? -21.114 5.353 26.197 1.00 10.91 281 GLU A O 1
ATOM 2042 N N . VAL A 1 282 ? -19.021 5.760 25.473 1.00 7.46 282 VAL A N 1
ATOM 2043 C CA . VAL A 1 282 ? -18.610 4.368 25.667 1.00 10.98 282 VAL A CA 1
ATOM 2044 C C . VAL A 1 282 ? -18.708 3.990 27.142 1.00 12.17 282 VAL A C 1
ATOM 2045 O O . VAL A 1 282 ? -19.236 2.925 27.499 1.00 8.70 282 VAL A O 1
ATOM 2049 N N . GLN A 1 283 ? -18.202 4.867 28.023 1.00 10.11 283 GLN A N 1
ATOM 2050 C CA . GLN A 1 283 ? -18.291 4.625 29.463 1.00 9.81 283 GLN A CA 1
ATOM 2051 C C . GLN A 1 283 ? -19.735 4.446 29.906 1.00 7.77 283 GLN A C 1
ATOM 2052 O O . GLN A 1 283 ? -20.049 3.548 30.696 1.00 12.25 283 GLN A O 1
ATOM 2058 N N . ALA A 1 284 ? -20.633 5.298 29.412 1.00 8.44 284 ALA A N 1
ATOM 2059 C CA . ALA A 1 284 ? -22.028 5.208 29.827 1.00 12.89 284 ALA A CA 1
ATOM 2060 C C . ALA A 1 284 ? -22.632 3.870 29.429 1.00 9.20 284 ALA A C 1
ATOM 2061 O O . ALA A 1 284 ? -23.440 3.299 30.169 1.00 10.43 284 ALA A O 1
ATOM 2063 N N . ILE A 1 285 ? -22.247 3.353 28.261 1.00 8.61 285 ILE A N 1
ATOM 2064 C CA . ILE A 1 285 ? -22.740 2.046 27.831 1.00 6.73 285 ILE A CA 1
ATOM 2065 C C . ILE A 1 285 ? -22.136 0.937 28.691 1.00 7.06 285 ILE A C 1
ATOM 2066 O O . ILE A 1 285 ? -22.846 0.025 29.140 1.00 8.46 285 ILE A O 1
ATOM 2071 N N . ASP A 1 286 ? -20.817 0.997 28.932 1.00 8.21 286 ASP A N 1
ATOM 2072 C CA . ASP A 1 286 ? -20.172 0.074 29.871 1.00 12.11 286 ASP A CA 1
ATOM 2073 C C . ASP A 1 286 ? -20.927 0.019 31.200 1.00 14.21 286 ASP A C 1
ATOM 2074 O O . ASP A 1 286 ? -21.271 -1.062 31.701 1.00 10.15 286 ASP A O 1
ATOM 2079 N N . GLU A 1 287 ? -21.197 1.192 31.779 1.00 13.22 287 GLU A N 1
ATOM 2080 C CA . GLU A 1 287 ? -21.845 1.254 33.086 1.00 11.57 287 GLU A CA 1
ATOM 2081 C C . GLU A 1 287 ? -23.256 0.694 33.038 1.00 15.21 287 GLU A C 1
ATOM 2082 O O . GLU A 1 287 ? -23.649 -0.104 33.895 1.00 14.28 287 GLU A O 1
ATOM 2088 N N . ALA A 1 288 ? -24.050 1.133 32.060 1.00 13.82 288 ALA A N 1
ATOM 2089 C CA . ALA A 1 288 ? -25.416 0.638 31.967 1.00 15.00 288 ALA A CA 1
ATOM 2090 C C . ALA A 1 288 ? -25.426 -0.856 31.698 1.00 14.51 288 ALA A C 1
ATOM 2091 O O . ALA A 1 288 ? -26.203 -1.599 32.310 1.00 14.62 288 ALA A O 1
ATOM 2093 N N . GLY A 1 289 ? -24.545 -1.325 30.810 1.00 11.14 289 GLY A N 1
ATOM 2094 C CA . GLY A 1 289 ? -24.464 -2.757 30.565 1.00 9.48 289 GLY A CA 1
ATOM 2095 C C . GLY A 1 289 ? -24.085 -3.541 31.807 1.00 11.80 289 GLY A C 1
ATOM 2096 O O . GLY A 1 289 ? -24.618 -4.628 32.057 1.00 9.81 289 GLY A O 1
ATOM 2097 N N . SER A 1 290 ? -23.183 -2.984 32.622 1.00 12.97 290 SER A N 1
ATOM 2098 C CA . SER A 1 290 ? -22.710 -3.662 33.824 1.00 12.70 290 SER A CA 1
ATOM 2099 C C . SER A 1 290 ? -23.787 -3.829 34.892 1.00 16.39 290 SER A C 1
ATOM 2100 O O . SER A 1 290 ? -23.564 -4.579 35.846 1.00 19.40 290 SER A O 1
ATOM 2103 N N . LYS A 1 291 ? -24.934 -3.158 34.767 1.00 14.66 291 LYS A N 1
ATOM 2104 C CA . LYS A 1 291 ? -26.032 -3.388 35.704 1.00 19.38 291 LYS A CA 1
ATOM 2105 C C . LYS A 1 291 ? -26.746 -4.709 35.476 1.00 20.93 291 LYS A C 1
ATOM 2106 O O . LYS A 1 291 ? -27.583 -5.083 36.304 1.00 17.70 291 LYS A O 1
ATOM 2112 N N . ALA A 1 292 ? -26.459 -5.416 34.384 1.00 15.67 292 ALA A N 1
ATOM 2113 C CA . ALA A 1 292 ? -27.105 -6.698 34.146 1.00 16.00 292 ALA A CA 1
ATOM 2114 C C . ALA A 1 292 ? -26.133 -7.643 33.454 1.00 18.82 292 ALA A C 1
ATOM 2115 O O . ALA A 1 292 ? -25.363 -7.224 32.589 1.00 21.96 292 ALA A O 1
ATOM 2117 N N . HIS A 1 293 ? -26.169 -8.914 33.845 1.00 18.86 293 HIS A N 1
ATOM 2118 C CA . HIS A 1 293 ? -25.452 -9.969 33.142 1.00 13.07 293 HIS A CA 1
ATOM 2119 C C . HIS A 1 293 ? -26.454 -10.770 32.329 1.00 16.24 293 HIS A C 1
ATOM 2120 O O . HIS A 1 293 ? -27.404 -11.336 32.884 1.00 16.38 293 HIS A O 1
ATOM 2127 N N . HIS A 1 294 ? -26.256 -10.808 31.020 1.00 12.52 294 HIS A N 1
ATOM 2128 C CA . HIS A 1 294 ? -27.072 -11.656 30.151 1.00 15.54 294 HIS A CA 1
ATOM 2129 C C . HIS A 1 294 ? -26.118 -12.325 29.172 1.00 14.76 294 HIS A C 1
ATOM 2130 O O . HIS A 1 294 ? -25.757 -11.730 28.153 1.00 10.58 294 HIS A O 1
ATOM 2137 N N . ARG A 1 295 ? -25.695 -13.539 29.493 1.00 13.40 295 ARG A N 1
ATOM 2138 C CA . ARG A 1 295 ? -24.896 -14.340 28.581 1.00 12.76 295 ARG A CA 1
ATOM 2139 C C . ARG A 1 295 ? -25.824 -15.303 27.855 1.00 15.42 295 ARG A C 1
ATOM 2140 O O . ARG A 1 295 ? -26.458 -16.154 28.486 1.00 15.13 295 ARG A O 1
ATOM 2148 N N . VAL A 1 296 ? -25.911 -15.162 26.536 1.00 9.41 296 VAL A N 1
ATOM 2149 C CA . VAL A 1 296 ? -26.828 -15.985 25.758 1.00 15.12 296 VAL A CA 1
ATOM 2150 C C . VAL A 1 296 ? -26.157 -17.261 25.256 1.00 19.87 296 VAL A C 1
ATOM 2151 O O . VAL A 1 296 ? -26.782 -18.323 25.230 1.00 17.05 296 VAL A O 1
ATOM 2155 N N . PHE A 1 297 ? -24.884 -17.196 24.865 1.00 13.70 297 PHE A N 1
ATOM 2156 C CA . PHE A 1 297 ? -24.187 -18.333 24.282 1.00 15.73 297 PHE A CA 1
ATOM 2157 C C . PHE A 1 297 ? -23.062 -18.792 25.191 1.00 13.84 297 PHE A C 1
ATOM 2158 O O . PHE A 1 297 ? -22.637 -18.076 26.091 1.00 12.40 297 PHE A O 1
ATOM 2166 N N . SER A 1 298 ? -22.553 -19.992 24.917 1.00 17.32 298 SER A N 1
ATOM 2167 C CA . SER A 1 298 ? -21.389 -20.537 25.619 1.00 15.42 298 SER A CA 1
ATOM 2168 C C . SER A 1 298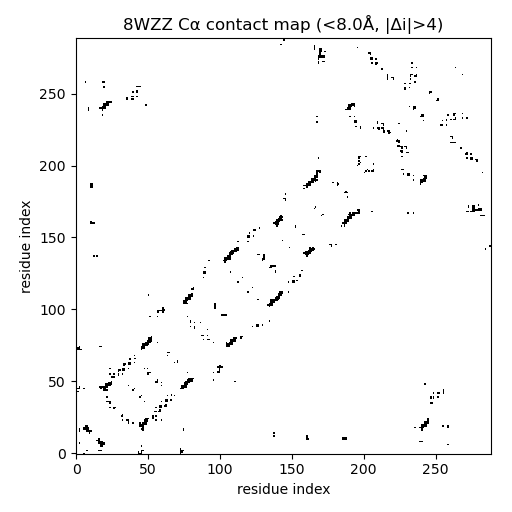 ? -21.539 -20.415 27.137 1.00 15.86 298 SER A C 1
ATOM 2169 O O . SER A 1 298 ? -20.697 -19.844 27.832 1.00 18.07 298 SER A O 1
ATOM 2172 N N . LYS A 1 299 ? -22.632 -20.977 27.647 1.00 16.98 299 LYS A N 1
ATOM 2173 C CA . LYS A 1 299 ? -22.954 -20.823 29.061 1.00 16.31 299 LYS A CA 1
ATOM 2174 C C . LYS A 1 299 ? -21.890 -21.410 29.974 1.00 20.01 299 LYS A C 1
ATOM 2175 O O . LYS A 1 299 ? -21.813 -21.018 31.147 1.00 19.91 299 LYS A O 1
ATOM 2181 N N . PHE A 1 300 ? -21.047 -22.317 29.469 1.00 16.27 300 PHE A N 1
ATOM 2182 C CA . PHE A 1 300 ? -19.983 -22.854 30.311 1.00 15.43 300 PHE A CA 1
ATOM 2183 C C . PHE A 1 300 ? -19.050 -21.768 30.829 1.00 22.37 300 PHE A C 1
ATOM 2184 O O . PHE A 1 300 ? -18.304 -22.014 31.784 1.00 21.71 300 PHE A O 1
ATOM 2192 N N . TRP A 1 301 ? -19.073 -20.575 30.224 1.00 16.57 301 TRP A N 1
ATOM 2193 C CA . TRP A 1 301 ? -18.298 -19.456 30.747 1.00 14.71 301 TRP A CA 1
ATOM 2194 C C . TRP A 1 301 ? -18.772 -19.035 32.132 1.00 21.80 301 TRP A C 1
ATOM 2195 O O . TRP A 1 301 ? -17.970 -18.567 32.944 1.00 20.64 301 TRP A O 1
ATOM 2206 N N . ASP A 1 302 ? -20.049 -19.271 32.449 1.00 22.27 302 ASP A N 1
ATOM 2207 C CA . ASP A 1 302 ? -20.677 -18.881 33.741 1.00 24.94 302 ASP A CA 1
ATOM 2208 C C . ASP A 1 302 ? -20.644 -20.044 34.742 1.00 34.14 302 ASP A C 1
ATOM 2209 O O . ASP A 1 302 ? -21.396 -19.979 35.701 1.00 35.87 302 ASP A O 1
#

Foldseek 3Di:
DFQVVADWFAFPVGDTAHQEEAELPLPQDLVLSLLLLLLLVVLPHAEYEYEVPNPNLLSQLVSVVVNPDPNNRHAYEYEDAAADPPGARVVSLVVSCVSSVHQAHQEYEHAECVRQVPCLLVNLVVQVVCCVVVRYVAYAYEHADPVSQVVNVVPDPDRHREYEYADELQCLVVCVVVVVVCVVVRHAYAHENLQVCCPPPNPAQLVVLLVVVQVVLCVVQVHGADSSLVSSLLCVVVSHRYYYYDSDSVVSNNSRCSSDGDHDDPVSNVVSNVRSVVHHDDDPPVVSD

Radius of gyration: 18.28 Å; Cα contacts (8 Å, |Δi|>4): 549; chains: 1; bounding box: 41×56×45 Å

B-factor: mean 15.72, std 9.1, range [2.26, 55.1]

Secondary structure (DSSP, 8-state):
--TTTS-EEE-TTS-EEESEEEE-TT-S-HHHHHHHHHHHHHTT--EEE--TTTT-HHHHHHHHHHH---GGG-EEEEEE-PPPTT--HHHHHHHHHHHHT-S-EEEEEE--GGGSTT-HHHHHHHHHHHHHHTSEEEEEEES--HHHHHHHHTT-SS--SEEEEE-SGGGHHHHHHHHHHHHHHTPEEEEE-TTHHHHTSTTSTHHHHHHHHHHHHHHHHTS---HHHHHHHHHHHTT--EEE----HHHHHHHHHHTTSPPPPHHHHHHHHHHHHT-----S-GGG-

Nearest PDB structures (foldseek):
  8wzz-assembly1_A  TM=1.003E+00  e=1.815E-57  Taiwanofungus camphoratus
  3o0k-assembly4_D  TM=9.272E-01  e=5.861E-23  Brucella abortus 2308
  1m9h-assembly1_A  TM=9.192E-01  e=3.136E-22  Corynebacterium sp.
  3o0k-assembly1_A  TM=9.229E-01  e=1.331E-21  Brucella abortus 2308
  3o0k-assembly3_C  TM=9.023E-01  e=9.409E-22  Brucella abortus 2308